Protein AF-A0AB33BBE0-F1 (afdb_monomer)

Sequence (263 aa):
MELEEVGHYVNFMAEGADFDPCSEEPPLERLYQALREDEDIAKKFVSITNSHAAFIQFLEENEDYWQFFDEGCMKWQSCITLMASSEYYSVRIRAVDASKLIAHQLKHDSNPNVRAACVSRSTKIANELMHDEHRFVRAVCALQSESLGLALMHDTDDLVREYCTKWEACAKNYVEDTCEAVRWHSICRHPHLAKYFIYDPSPKIRKLCFHKDTALVELLKDDADSDVRMKILVEHPEMAQYYLNDENECIRNIALEKLKYGK

Radius of gyration: 27.67 Å; Cα contacts (8 Å, |Δi|>4): 387; chains: 1; bounding box: 54×51×72 Å

Solvent-accessible surface area (backbone atoms only — not comparable to full-atom values): 14150 Å² total; per-residue (Å²): 126,58,72,80,52,46,62,56,55,49,51,43,58,37,69,67,64,82,76,68,89,82,52,97,59,59,66,67,56,53,48,42,52,34,23,58,74,33,68,66,46,19,38,51,45,46,65,54,54,31,74,35,62,58,40,54,53,46,36,75,77,36,67,78,60,46,46,48,46,70,62,16,24,52,77,35,72,68,28,31,58,54,27,56,69,25,79,43,60,75,48,24,33,51,18,30,72,69,26,61,69,45,16,68,70,37,53,78,43,93,48,59,68,36,26,32,52,17,30,81,63,30,71,71,47,20,69,66,36,54,75,43,91,49,62,67,29,25,16,50,22,15,62,74,38,65,71,43,9,56,74,36,51,79,46,92,47,65,67,25,31,38,36,10,19,78,30,65,89,35,23,74,70,28,72,79,48,91,47,66,67,36,38,47,40,19,31,72,69,38,43,88,51,18,79,74,33,65,79,41,91,45,61,68,48,32,45,48,21,32,75,62,35,65,81,44,41,82,77,40,64,82,43,91,48,62,69,41,31,41,49,47,40,70,80,38,54,84,45,16,78,72,32,57,76,45,92,50,63,67,46,21,52,53,17,53,50,45,68,71,68,71,115

Structure (mmCIF, N/CA/C/O backbone):
data_AF-A0AB33BBE0-F1
#
_entry.id   AF-A0AB33BBE0-F1
#
loop_
_atom_site.group_PDB
_atom_site.id
_atom_site.type_symbol
_atom_site.label_atom_id
_atom_site.label_alt_id
_atom_site.label_comp_id
_atom_site.label_asym_id
_atom_site.label_entity_id
_atom_site.label_seq_id
_atom_site.pdbx_PDB_ins_code
_atom_site.Cartn_x
_atom_site.Cartn_y
_atom_site.Cartn_z
_atom_site.occupancy
_atom_site.B_iso_or_equiv
_atom_site.auth_seq_id
_atom_site.auth_comp_id
_atom_site.auth_asym_id
_atom_site.auth_atom_id
_atom_site.pdbx_PDB_model_num
ATOM 1 N N . MET A 1 1 ? -18.103 16.852 33.238 1.00 86.62 1 MET A N 1
ATOM 2 C CA . MET A 1 1 ? -19.217 16.502 32.328 1.00 86.62 1 MET A CA 1
ATOM 3 C C . MET A 1 1 ? -19.999 15.412 33.023 1.00 86.62 1 MET A C 1
ATOM 5 O O . MET A 1 1 ? -19.365 14.589 33.664 1.00 86.62 1 MET A O 1
ATOM 9 N N . GLU A 1 2 ? -21.320 15.419 32.929 1.00 91.81 2 GLU A N 1
ATOM 10 C CA . GLU A 1 2 ? -22.168 14.363 33.484 1.00 91.81 2 GLU A CA 1
ATOM 11 C C . GLU A 1 2 ? -22.411 13.255 32.449 1.00 91.81 2 GLU A C 1
ATOM 13 O O . GLU A 1 2 ? -22.384 13.482 31.236 1.00 91.81 2 GLU A O 1
ATOM 18 N N . LEU A 1 3 ? -22.673 12.037 32.923 1.00 92.56 3 LEU A N 1
ATOM 19 C CA . LEU A 1 3 ? -22.817 10.849 32.077 1.00 92.56 3 LEU A CA 1
ATOM 20 C C . LEU A 1 3 ? -23.969 10.972 31.061 1.00 92.56 3 LEU A C 1
ATOM 22 O O . LEU A 1 3 ? -23.896 10.449 29.945 1.00 92.56 3 LEU A O 1
ATOM 26 N N . GLU A 1 4 ? -25.045 11.659 31.439 1.00 92.38 4 GLU A N 1
ATOM 27 C CA . GLU A 1 4 ? -26.230 11.887 30.614 1.00 92.38 4 GLU A CA 1
ATOM 28 C C . GLU A 1 4 ? -25.965 12.877 29.471 1.00 92.38 4 GLU A C 1
ATOM 30 O O . GLU A 1 4 ? -26.627 12.800 28.434 1.00 92.38 4 GLU A O 1
ATOM 35 N N . GLU A 1 5 ? -24.979 13.769 29.623 1.00 92.31 5 GLU A N 1
ATOM 36 C CA . GLU A 1 5 ? -24.632 14.778 28.616 1.00 92.31 5 GLU A CA 1
ATOM 37 C C . GLU A 1 5 ? -23.954 14.146 27.389 1.00 92.31 5 GLU A C 1
ATOM 39 O O . GLU A 1 5 ? -24.090 14.657 26.281 1.00 92.31 5 GLU A O 1
ATOM 44 N N . VAL A 1 6 ? -23.279 13.002 27.539 1.00 93.25 6 VAL A N 1
ATOM 45 C CA . VAL A 1 6 ? -22.431 12.400 26.490 1.00 93.25 6 VAL A CA 1
ATOM 46 C C . VAL A 1 6 ? -23.164 12.214 25.158 1.00 93.25 6 VAL A C 1
ATOM 48 O O . VAL A 1 6 ? -22.627 12.534 24.099 1.00 93.25 6 VAL A O 1
ATOM 51 N N . GLY A 1 7 ? -24.407 11.726 25.191 1.00 92.25 7 GLY A N 1
ATOM 52 C CA . GLY A 1 7 ? -25.196 11.524 23.971 1.00 92.25 7 GLY A CA 1
ATOM 53 C C . GLY A 1 7 ? -25.562 12.826 23.269 1.00 92.25 7 GLY A C 1
ATOM 54 O O . GLY A 1 7 ? -25.572 12.873 22.042 1.00 92.25 7 GLY A O 1
ATOM 55 N N . HIS A 1 8 ? -25.796 13.894 24.032 1.00 90.38 8 HIS A N 1
ATOM 56 C CA . HIS A 1 8 ? -26.050 15.211 23.461 1.00 90.38 8 HIS A CA 1
ATOM 57 C C . HIS A 1 8 ? -24.826 15.722 22.698 1.00 90.38 8 HIS A C 1
ATOM 59 O O . HIS A 1 8 ? -24.970 16.184 21.572 1.00 90.38 8 HIS A O 1
ATOM 65 N N . TYR A 1 9 ? -23.627 15.554 23.261 1.00 90.69 9 TYR A N 1
ATOM 66 C CA . TYR A 1 9 ? -22.380 15.949 22.604 1.00 90.69 9 TYR A CA 1
ATOM 67 C C . TYR A 1 9 ? -22.112 15.145 21.326 1.00 90.69 9 TYR A C 1
ATOM 69 O O . TYR A 1 9 ? -21.740 15.726 20.309 1.00 90.69 9 TYR A O 1
ATOM 77 N N . VAL A 1 10 ? -22.332 13.823 21.349 1.00 91.75 10 VAL A N 1
ATOM 78 C CA . VAL A 1 10 ? -22.177 12.972 20.154 1.00 91.75 10 VAL A CA 1
ATOM 79 C C . VAL A 1 10 ? -23.118 13.416 19.032 1.00 91.75 10 VAL A C 1
ATOM 81 O O . VAL A 1 10 ? -22.670 13.594 17.899 1.00 91.75 10 VAL A O 1
ATOM 84 N N . ASN A 1 11 ? -24.396 13.647 19.346 1.00 91.06 11 ASN A N 1
ATOM 85 C CA . ASN A 1 11 ? -25.378 14.100 18.359 1.00 91.06 11 ASN A CA 1
ATOM 86 C C . ASN A 1 11 ? -25.040 15.496 17.828 1.00 91.06 11 ASN A C 1
ATOM 88 O O . ASN A 1 11 ? -25.066 15.715 16.624 1.00 91.06 11 ASN A O 1
ATOM 92 N N . PHE A 1 12 ? -24.667 16.416 18.719 1.00 87.62 12 PHE A N 1
ATOM 93 C CA . PHE A 1 12 ? -24.306 17.783 18.359 1.00 87.62 12 PHE A CA 1
ATOM 94 C C . PHE A 1 12 ? -23.157 17.821 17.342 1.00 87.62 12 PHE A C 1
ATOM 96 O O . PHE A 1 12 ? -23.246 18.516 16.332 1.00 87.62 12 PHE A O 1
ATOM 103 N N . MET A 1 13 ? -22.100 17.031 17.572 1.00 85.88 13 MET A N 1
ATOM 104 C CA . MET A 1 13 ? -20.980 16.922 16.630 1.00 85.88 13 MET A CA 1
ATOM 105 C C . MET A 1 13 ? -21.413 16.312 15.295 1.00 85.88 13 MET A C 1
ATOM 107 O O . MET A 1 13 ? -21.027 16.804 14.240 1.00 85.88 13 MET A O 1
ATOM 111 N N . ALA A 1 14 ? -22.239 15.264 15.333 1.00 88.88 14 ALA A N 1
ATOM 112 C CA . ALA A 1 14 ? -22.737 14.608 14.127 1.00 88.88 14 ALA A CA 1
ATOM 113 C C . ALA A 1 14 ? -23.619 15.526 13.259 1.00 88.88 14 ALA A C 1
ATOM 115 O O . ALA A 1 14 ? -23.691 15.341 12.048 1.00 88.88 14 ALA A O 1
ATOM 116 N N . GLU A 1 15 ? -24.288 16.506 13.867 1.00 87.19 15 GLU A N 1
ATOM 117 C CA . GLU A 1 15 ? -25.142 17.481 13.180 1.00 87.19 15 GLU A CA 1
ATOM 118 C C . GLU A 1 15 ? -24.361 18.677 12.605 1.00 87.19 15 GLU A C 1
ATOM 120 O O . GLU A 1 15 ? -24.937 19.476 11.866 1.00 87.19 15 GLU A O 1
ATOM 125 N N . GLY A 1 16 ? -23.061 18.806 12.906 1.00 72.25 16 GLY A N 1
ATOM 126 C CA . GLY A 1 16 ? -22.224 19.904 12.412 1.00 72.25 16 GLY A CA 1
ATOM 127 C C . GLY A 1 16 ? -22.655 21.281 12.927 1.00 72.25 16 GLY A C 1
ATOM 128 O O . GLY A 1 16 ? -22.463 22.283 12.241 1.00 72.25 16 GLY A O 1
ATOM 129 N N . ALA A 1 17 ? -23.288 21.335 14.101 1.00 64.81 17 ALA A N 1
ATOM 130 C CA . ALA A 1 17 ? -23.757 22.583 14.682 1.00 64.81 17 ALA A CA 1
ATOM 131 C C . ALA A 1 17 ? -22.574 23.454 15.150 1.00 64.81 17 ALA A C 1
ATOM 133 O O . ALA A 1 17 ? -21.669 22.981 15.839 1.00 64.81 17 ALA A O 1
ATOM 134 N N . ASP A 1 18 ? -22.598 24.741 14.792 1.00 57.41 18 ASP A N 1
ATOM 135 C CA . ASP A 1 18 ? -21.607 25.717 15.250 1.00 57.41 18 ASP A CA 1
ATOM 136 C C . ASP A 1 18 ? -21.747 25.950 16.763 1.00 57.41 18 ASP A C 1
ATOM 138 O O . ASP A 1 18 ? -22.844 26.171 17.286 1.00 57.41 18 ASP A O 1
ATOM 142 N N . PHE A 1 19 ? -20.621 25.911 17.476 1.00 62.38 19 PHE A N 1
ATOM 143 C CA . PHE A 1 19 ? -20.582 26.198 18.908 1.00 62.38 19 PHE A CA 1
ATOM 144 C C . PHE A 1 19 ? -20.881 27.668 19.200 1.00 62.38 19 PHE A C 1
ATOM 146 O O . PHE A 1 19 ? -20.420 28.556 18.483 1.00 62.38 19 PHE A O 1
ATOM 153 N N . ASP A 1 20 ? -21.594 27.926 20.302 1.00 57.97 20 ASP A N 1
ATOM 154 C CA . ASP A 1 20 ? -21.716 29.275 20.854 1.00 57.97 20 ASP A CA 1
ATOM 155 C C . ASP A 1 20 ? -20.323 29.758 21.306 1.00 57.97 20 ASP A C 1
ATOM 157 O O . ASP A 1 20 ? -19.759 29.195 22.251 1.00 57.97 20 ASP A O 1
ATOM 161 N N . PRO A 1 21 ? -19.749 30.797 20.669 1.00 54.38 21 PRO A N 1
ATOM 162 C CA . PRO A 1 21 ? -18.424 31.306 21.011 1.00 54.38 21 PRO A CA 1
ATOM 163 C C . PRO A 1 21 ? -18.346 31.909 22.426 1.00 54.38 21 PRO A C 1
ATOM 165 O O . PRO A 1 21 ? -17.258 32.282 22.862 1.00 54.38 21 PRO A O 1
ATOM 168 N N . CYS A 1 22 ? -19.470 32.030 23.143 1.00 55.41 22 CYS A N 1
ATOM 169 C CA . CYS A 1 22 ? -19.533 32.527 24.514 1.00 55.41 22 CYS A CA 1
ATOM 170 C C . CYS A 1 22 ? -19.416 31.443 25.607 1.00 55.41 22 CYS A C 1
ATOM 172 O O . CYS A 1 22 ? -19.474 31.793 26.787 1.00 55.41 22 CYS A O 1
ATOM 174 N N . SER A 1 23 ? -19.236 30.157 25.275 1.00 58.72 23 SER A N 1
ATOM 175 C CA . SER A 1 23 ? -18.966 29.121 26.286 1.00 58.72 23 SER A CA 1
ATOM 176 C C . SER A 1 23 ? -17.551 29.254 26.870 1.00 58.72 23 SER A C 1
ATOM 178 O O . SER A 1 23 ? -16.589 29.344 26.111 1.00 58.72 23 SER A O 1
ATOM 180 N N . GLU A 1 24 ? -17.409 29.211 28.201 1.00 60.47 24 GLU A N 1
ATOM 181 C CA . GLU A 1 24 ? -16.111 29.353 28.896 1.00 60.47 24 GLU A CA 1
ATOM 182 C C . GLU A 1 24 ? -15.085 28.260 28.531 1.00 60.47 24 GLU A C 1
ATOM 184 O O . GLU A 1 24 ? -13.882 28.506 28.602 1.00 60.47 24 GLU A O 1
ATOM 189 N N . GLU A 1 25 ? -15.544 27.086 28.086 1.00 64.62 25 GLU A N 1
ATOM 190 C CA . GLU A 1 25 ? -14.710 26.005 27.552 1.00 64.62 25 GLU A CA 1
ATOM 191 C C . GLU A 1 25 ? -15.343 25.451 26.263 1.00 64.62 25 GLU A C 1
ATOM 193 O O . GLU A 1 25 ? -16.541 25.137 26.276 1.00 64.62 25 GLU A O 1
ATOM 198 N N . PRO A 1 26 ? -14.586 25.312 25.152 1.00 75.56 26 PRO A N 1
ATOM 199 C CA . PRO A 1 26 ? -15.102 24.719 23.924 1.00 75.56 26 PRO A CA 1
ATOM 200 C C . PRO A 1 26 ? -15.670 23.327 24.227 1.00 75.56 26 PRO A C 1
ATOM 202 O O . PRO A 1 26 ? -14.962 22.501 24.806 1.00 75.56 26 PRO A O 1
ATOM 205 N N . PRO A 1 27 ? -16.915 23.004 23.847 1.00 77.31 27 PRO A N 1
ATOM 206 C CA . PRO A 1 27 ? -17.521 21.752 24.299 1.00 77.31 27 PRO A CA 1
ATOM 207 C C . PRO A 1 27 ? -16.775 20.495 23.807 1.00 77.31 27 PRO A C 1
ATOM 209 O O . PRO A 1 27 ? -16.788 19.466 24.479 1.00 77.31 27 PRO A O 1
ATOM 212 N N . LEU A 1 28 ? -16.047 20.580 22.692 1.00 82.81 28 LEU A N 1
ATOM 213 C CA . LEU A 1 28 ? -15.137 19.520 22.236 1.00 82.81 28 LEU A CA 1
ATOM 214 C C . LEU A 1 28 ? -14.013 19.241 23.239 1.00 82.81 28 LEU A C 1
ATOM 216 O O . LEU A 1 28 ? -13.734 18.082 23.532 1.00 82.81 28 LEU A O 1
ATOM 220 N N . GLU A 1 29 ? -13.412 20.293 23.793 1.00 87.06 29 GLU A N 1
ATOM 221 C CA . GLU A 1 29 ? -12.356 20.190 24.802 1.00 87.06 29 GLU A CA 1
ATOM 222 C C . GLU A 1 29 ? -12.921 19.606 26.101 1.00 87.06 29 GLU A C 1
ATOM 224 O O . GLU A 1 29 ? -12.360 18.662 26.657 1.00 87.06 29 GLU A O 1
ATOM 229 N N . ARG A 1 30 ? -14.113 20.065 26.511 1.00 90.12 30 ARG A N 1
ATOM 230 C CA . ARG A 1 30 ? -14.824 19.521 27.678 1.00 90.12 30 ARG A CA 1
ATOM 231 C C . ARG A 1 30 ? -15.132 18.027 27.524 1.00 90.12 30 ARG A C 1
ATOM 233 O O . ARG A 1 30 ? -14.995 17.276 28.489 1.00 90.12 30 ARG A O 1
ATOM 240 N N . LEU A 1 31 ? -15.552 17.578 26.335 1.00 91.56 31 LEU A N 1
ATOM 241 C CA . LEU A 1 31 ? -15.754 16.152 26.051 1.00 91.56 31 LEU A CA 1
ATOM 242 C C . LEU A 1 31 ? -14.426 15.398 26.078 1.00 91.56 31 LEU A C 1
ATOM 244 O O . LEU A 1 31 ? -14.324 14.375 26.748 1.00 91.56 31 LEU A O 1
ATOM 248 N N . TYR A 1 32 ? -13.414 15.901 25.378 1.00 92.00 32 TYR A N 1
ATOM 249 C CA . TYR A 1 32 ? -12.105 15.266 25.290 1.00 92.00 32 TYR A CA 1
ATOM 250 C C . TYR A 1 32 ? -11.476 15.048 26.677 1.00 92.00 32 TYR A C 1
ATOM 252 O O . TYR A 1 32 ? -11.069 13.927 26.997 1.00 92.00 32 TYR A O 1
ATOM 260 N N . GLN A 1 33 ? -11.472 16.071 27.538 1.00 93.38 33 GLN A N 1
ATOM 261 C CA . GLN A 1 33 ? -11.000 15.952 28.920 1.00 93.38 33 GLN A CA 1
ATOM 262 C C . GLN A 1 33 ? -11.832 14.944 29.719 1.00 93.38 33 GLN A C 1
ATOM 264 O O . GLN A 1 33 ? -11.268 14.070 30.376 1.00 93.38 33 GLN A O 1
ATOM 269 N N . ALA A 1 34 ? -13.162 14.982 29.599 1.00 95.12 34 ALA A N 1
ATOM 270 C CA . ALA A 1 34 ? -14.033 14.055 30.316 1.00 95.12 34 ALA A CA 1
ATOM 271 C C . ALA A 1 34 ? -13.784 12.585 29.932 1.00 95.12 34 ALA A C 1
ATOM 273 O O . ALA A 1 34 ? -13.691 11.734 30.813 1.00 95.12 34 ALA A O 1
ATOM 274 N N . LEU A 1 35 ? -13.594 12.284 28.640 1.00 96.50 35 LEU A N 1
ATOM 275 C CA . LEU A 1 35 ? -13.233 10.935 28.175 1.00 96.50 35 LEU A CA 1
ATOM 276 C C . LEU A 1 35 ? -11.894 10.468 28.765 1.00 96.50 35 LEU A C 1
ATOM 278 O O . LEU A 1 35 ? -11.710 9.286 29.065 1.00 96.50 35 LEU A O 1
ATOM 282 N N . ARG A 1 36 ? -10.948 11.397 28.939 1.00 95.19 36 ARG A N 1
ATOM 283 C CA . ARG A 1 36 ? -9.637 11.100 29.518 1.00 95.19 36 ARG A CA 1
ATOM 284 C C . ARG A 1 36 ? -9.679 10.919 31.023 1.00 95.19 36 ARG A C 1
ATOM 286 O O . ARG A 1 36 ? -8.832 10.195 31.536 1.00 95.19 36 ARG A O 1
ATOM 293 N N . GLU A 1 37 ? -10.591 11.545 31.742 1.00 95.94 37 GLU A N 1
ATOM 294 C CA . GLU A 1 37 ? -10.580 11.538 33.208 1.00 95.94 37 GLU A CA 1
ATOM 295 C C . GLU A 1 37 ? -11.532 10.505 33.813 1.00 95.94 37 GLU A C 1
ATOM 297 O O . GLU A 1 37 ? -11.224 9.956 34.871 1.00 95.94 37 GLU A O 1
ATOM 302 N N . ASP A 1 38 ? -12.614 10.162 33.111 1.00 97.38 38 ASP A N 1
ATOM 303 C CA . ASP A 1 38 ? -13.684 9.306 33.622 1.00 97.38 38 ASP A CA 1
ATOM 304 C C . ASP A 1 38 ? -13.972 8.120 32.681 1.00 97.38 38 ASP A C 1
ATOM 306 O O . ASP A 1 38 ? -14.401 8.268 31.532 1.00 97.38 38 ASP A O 1
ATOM 310 N N . GLU A 1 39 ? -13.735 6.906 33.186 1.00 97.81 39 GLU A N 1
ATOM 311 C CA . GLU A 1 39 ? -13.939 5.664 32.437 1.00 97.81 39 GLU A CA 1
ATOM 312 C C . GLU A 1 39 ? -15.418 5.395 32.121 1.00 97.81 39 GLU A C 1
ATOM 314 O O . GLU A 1 39 ? -15.720 4.831 31.067 1.00 97.81 39 GLU A O 1
ATOM 319 N N . ASP A 1 40 ? -16.356 5.781 32.987 1.00 98.12 40 ASP A N 1
ATOM 320 C CA . ASP A 1 40 ? -17.781 5.557 32.742 1.00 98.12 40 ASP A CA 1
ATOM 321 C C . ASP A 1 40 ? -18.310 6.502 31.660 1.00 98.12 40 ASP A C 1
ATOM 323 O O . ASP A 1 40 ? -19.066 6.059 30.785 1.00 98.12 40 ASP A O 1
ATOM 327 N N . ILE A 1 41 ? -17.831 7.750 31.632 1.00 97.94 41 ILE A N 1
ATOM 328 C CA . ILE A 1 41 ? -18.077 8.685 30.524 1.00 97.94 41 ILE A CA 1
ATOM 329 C C . ILE A 1 41 ? -17.515 8.125 29.214 1.00 97.94 41 ILE A C 1
ATOM 331 O O . ILE A 1 41 ? -18.236 8.057 28.213 1.00 97.94 41 ILE A O 1
ATOM 335 N N . ALA A 1 42 ? -16.270 7.643 29.221 1.00 97.81 42 ALA A N 1
ATOM 336 C CA . ALA A 1 42 ? -15.657 7.034 28.043 1.00 97.81 42 ALA A CA 1
ATOM 337 C C . ALA A 1 42 ? -16.423 5.791 27.560 1.00 97.81 42 ALA A C 1
ATOM 339 O O . ALA A 1 42 ? -16.725 5.659 26.372 1.00 97.81 42 ALA A O 1
ATOM 340 N N . LYS A 1 43 ? -16.838 4.904 28.471 1.00 97.88 43 LYS A N 1
ATOM 341 C CA . LYS A 1 43 ? -17.653 3.728 28.126 1.00 97.88 43 LYS A CA 1
ATOM 342 C C . LYS A 1 43 ? -18.993 4.131 27.534 1.00 97.88 43 LYS A C 1
ATOM 344 O O . LYS A 1 43 ? -19.444 3.498 26.575 1.00 97.88 43 LYS A O 1
ATOM 349 N N . LYS A 1 44 ? -19.647 5.155 28.0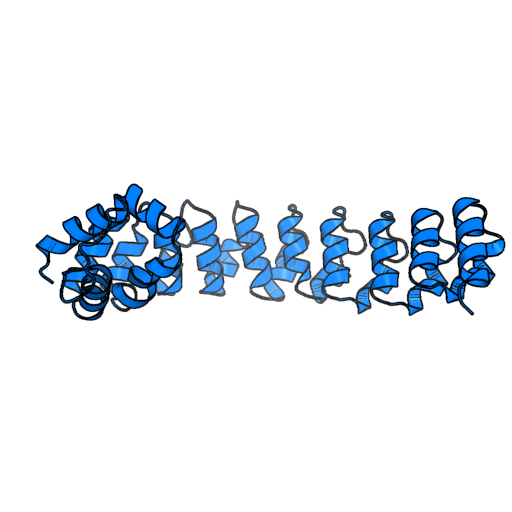87 1.00 97.75 44 LYS A N 1
ATOM 350 C CA . LYS A 1 44 ? -20.914 5.671 27.561 1.00 97.75 44 LYS A CA 1
ATOM 351 C C . LYS A 1 44 ? -20.732 6.222 26.152 1.00 97.75 44 LYS A C 1
ATOM 353 O O . LYS A 1 44 ? -21.528 5.878 25.279 1.00 97.75 44 LYS A O 1
ATOM 358 N N . PHE A 1 45 ? -19.669 6.988 25.921 1.00 97.50 45 PHE A N 1
ATOM 359 C CA . PHE A 1 45 ? -19.312 7.509 24.605 1.00 97.50 45 PHE A CA 1
ATOM 360 C C . PHE A 1 45 ? -19.103 6.381 23.591 1.00 97.50 45 PHE A C 1
ATOM 362 O O . PHE A 1 45 ? -19.774 6.355 22.560 1.00 97.50 45 PHE A O 1
ATOM 369 N N . VAL A 1 46 ? -18.266 5.386 23.906 1.00 97.38 46 VAL A N 1
ATOM 370 C CA . VAL A 1 46 ? -18.047 4.224 23.025 1.00 97.38 46 VAL A CA 1
ATOM 371 C C . VAL A 1 46 ? -19.352 3.466 22.767 1.00 97.38 46 VAL A C 1
ATOM 373 O O . VAL A 1 46 ? -19.652 3.104 21.634 1.00 97.38 46 VAL A O 1
ATOM 376 N N . SER A 1 47 ? -20.169 3.256 23.801 1.00 96.44 47 SER A N 1
ATOM 377 C CA . SER A 1 47 ? -21.435 2.521 23.670 1.00 96.44 47 SER A CA 1
ATOM 378 C C . SER A 1 47 ? -22.410 3.195 22.703 1.00 96.44 47 SER A C 1
ATOM 380 O O . SER A 1 47 ? -23.100 2.505 21.959 1.00 96.44 47 SER A O 1
ATOM 382 N N . ILE A 1 48 ? -22.467 4.530 22.706 1.00 95.44 48 ILE A N 1
ATOM 383 C CA . ILE A 1 48 ? -23.289 5.299 21.764 1.00 95.44 48 ILE A CA 1
ATOM 384 C C . ILE A 1 48 ? -22.686 5.204 20.359 1.00 95.44 48 ILE A C 1
ATOM 386 O O . ILE A 1 48 ? -23.350 4.800 19.406 1.00 95.44 48 ILE A O 1
ATOM 390 N N . THR A 1 49 ? -21.407 5.548 20.238 1.00 95.00 49 THR A N 1
ATOM 391 C CA . THR A 1 49 ? -20.720 5.708 18.948 1.00 95.00 49 THR A CA 1
ATOM 392 C C . THR A 1 49 ? -20.551 4.400 18.176 1.00 95.00 49 THR A C 1
ATOM 394 O O . THR A 1 49 ? -20.547 4.422 16.949 1.00 95.00 49 THR A O 1
ATOM 397 N N . ASN A 1 50 ? -20.543 3.252 18.859 1.00 94.06 50 ASN A N 1
ATOM 398 C CA . ASN A 1 50 ? -20.503 1.919 18.249 1.00 94.06 50 ASN A CA 1
ATOM 399 C C . ASN A 1 50 ? -21.619 1.628 17.230 1.00 94.06 50 ASN A C 1
ATOM 401 O O . ASN A 1 50 ? -21.462 0.711 16.425 1.00 94.06 50 ASN A O 1
ATOM 405 N N . SER A 1 51 ? -22.726 2.375 17.274 1.00 94.25 51 SER A N 1
ATOM 406 C CA . SER A 1 51 ? -23.866 2.246 16.350 1.00 94.25 51 SER A CA 1
ATOM 407 C C . SER A 1 51 ? -24.268 3.582 15.694 1.00 94.25 51 SER A C 1
ATOM 409 O O . SER A 1 51 ? -25.204 3.633 14.899 1.00 94.25 51 SER A O 1
ATOM 411 N N . HIS A 1 52 ? -23.544 4.677 15.959 1.00 95.62 52 HIS A N 1
ATOM 412 C CA . HIS A 1 52 ? -23.959 6.027 15.564 1.00 95.62 52 HIS A CA 1
ATOM 413 C C . HIS A 1 52 ? -23.394 6.471 14.199 1.00 95.62 52 HIS A C 1
ATOM 415 O O . HIS A 1 52 ? -22.380 7.171 14.128 1.00 95.62 52 HIS A O 1
ATOM 421 N N . ALA A 1 53 ? -24.090 6.131 13.111 1.00 95.00 53 ALA A N 1
ATOM 422 C CA . ALA A 1 53 ? -23.621 6.323 11.729 1.00 95.00 53 ALA A CA 1
ATOM 423 C C . ALA A 1 53 ? -23.155 7.749 11.403 1.00 95.00 53 ALA A C 1
ATOM 425 O O . ALA A 1 53 ? -22.040 7.937 10.927 1.00 95.00 53 ALA A O 1
ATOM 426 N N . ALA A 1 54 ? -23.976 8.757 11.710 1.00 94.50 54 ALA A N 1
ATOM 427 C CA . ALA A 1 54 ? -23.667 10.151 11.383 1.00 94.50 54 ALA A CA 1
ATOM 428 C C . ALA A 1 54 ? -22.418 10.671 12.115 1.00 94.50 54 ALA A C 1
ATOM 430 O O . ALA A 1 54 ? -21.691 11.509 11.595 1.00 94.50 54 ALA A O 1
ATOM 431 N N . PHE A 1 55 ? -22.130 10.130 13.301 1.00 93.94 55 PHE A N 1
ATOM 432 C CA . PHE A 1 55 ? -20.948 10.537 14.057 1.00 93.94 55 PHE A CA 1
ATOM 433 C C . PHE A 1 55 ? -19.692 9.878 13.493 1.00 93.94 55 PHE A C 1
ATOM 435 O O . PHE A 1 55 ? -18.669 10.532 13.348 1.00 93.94 55 PHE A O 1
ATOM 442 N N . ILE A 1 56 ? -19.772 8.598 13.119 1.00 94.56 56 ILE A N 1
ATOM 443 C CA . ILE A 1 56 ? -18.653 7.920 12.457 1.00 94.56 56 ILE A CA 1
ATOM 444 C C . ILE A 1 56 ? -18.325 8.586 11.121 1.00 94.56 56 ILE A C 1
ATOM 446 O O . ILE A 1 56 ? -17.153 8.826 10.856 1.00 94.56 56 ILE A O 1
ATOM 450 N N . GLN A 1 57 ? -19.335 8.962 10.332 1.00 93.25 57 GLN A N 1
ATOM 451 C CA . GLN A 1 57 ? -19.115 9.727 9.104 1.00 93.25 57 GLN A CA 1
ATOM 452 C C . GLN A 1 57 ? -18.417 11.065 9.391 1.00 93.25 57 GLN A C 1
ATOM 454 O O . GLN A 1 57 ? -17.431 11.389 8.736 1.00 93.25 57 GLN A O 1
ATOM 459 N N . PHE A 1 58 ? -18.870 11.805 10.409 1.00 92.50 58 PHE A N 1
ATOM 460 C CA . PHE A 1 58 ? -18.205 13.036 10.838 1.00 92.50 58 PHE A CA 1
ATOM 461 C C . PHE A 1 58 ? -16.719 12.809 11.169 1.00 92.50 58 PHE A C 1
ATOM 463 O O . PHE A 1 58 ? -15.874 13.591 10.738 1.00 92.50 58 PHE A O 1
ATOM 470 N N . LEU A 1 59 ? -16.375 11.729 11.879 1.00 91.88 59 LEU A N 1
ATOM 471 C CA . LEU A 1 59 ? -14.979 11.399 12.191 1.00 91.88 59 LEU A CA 1
ATOM 472 C C . LEU A 1 59 ? -14.165 11.005 10.952 1.00 91.88 59 LEU A C 1
ATOM 474 O O . LEU A 1 59 ? -12.979 11.312 10.867 1.00 91.88 59 LEU A O 1
ATOM 478 N N . GLU A 1 60 ? -14.769 10.305 9.993 1.00 91.44 60 GLU A N 1
ATOM 479 C CA . GLU A 1 60 ? -14.111 9.944 8.731 1.00 91.44 60 GLU A CA 1
ATOM 480 C C . GLU A 1 60 ? -13.809 11.175 7.864 1.00 91.44 60 GLU A C 1
ATOM 482 O O . GLU A 1 60 ? -12.801 11.195 7.163 1.00 91.44 60 GLU A O 1
ATOM 487 N N . GLU A 1 61 ? -14.639 12.216 7.949 1.00 92.12 61 GLU A N 1
ATOM 488 C CA . GLU A 1 61 ? -14.437 13.493 7.255 1.00 92.12 61 GLU A CA 1
ATOM 489 C C . GLU A 1 61 ? -13.486 14.444 8.006 1.00 92.12 61 GLU A C 1
ATOM 491 O O . GLU A 1 61 ? -12.949 15.376 7.407 1.00 92.12 61 GLU A O 1
ATOM 496 N N . ASN A 1 62 ? -13.252 14.213 9.303 1.00 89.62 62 ASN A N 1
ATOM 497 C CA . ASN A 1 62 ? -12.477 15.098 10.171 1.00 89.62 62 ASN A CA 1
ATOM 498 C C . ASN A 1 62 ? -11.498 14.300 11.051 1.00 89.62 62 ASN A C 1
ATOM 500 O O . ASN A 1 62 ? -11.781 14.004 12.217 1.00 89.62 62 ASN A O 1
ATOM 504 N N . GLU A 1 63 ? -10.328 13.970 10.492 1.00 86.94 63 GLU A N 1
ATOM 505 C CA . GLU A 1 63 ? -9.386 13.017 11.097 1.00 86.94 63 GLU A CA 1
ATOM 506 C C . GLU A 1 63 ? -8.931 13.382 12.523 1.00 86.94 63 GLU A C 1
ATOM 508 O O . GLU A 1 63 ? -8.771 12.487 13.355 1.00 86.94 63 GLU A O 1
ATOM 513 N N . ASP A 1 64 ? -8.792 14.674 12.838 1.00 88.44 64 ASP A N 1
ATOM 514 C CA . ASP A 1 64 ? -8.324 15.151 14.148 1.00 88.44 64 ASP A CA 1
ATOM 515 C C . ASP A 1 64 ? -9.228 14.698 15.309 1.00 88.44 64 ASP A C 1
ATOM 517 O O . ASP A 1 64 ? -8.760 14.479 16.428 1.00 88.44 64 ASP A O 1
ATOM 521 N N . TYR A 1 65 ? -10.526 14.486 15.064 1.00 91.06 65 TYR A N 1
ATOM 522 C CA . TYR A 1 65 ? -11.467 14.089 16.116 1.00 91.06 65 TYR A CA 1
ATOM 523 C C . TYR A 1 65 ? -11.377 12.614 16.501 1.00 91.06 65 TYR A C 1
ATOM 525 O O . TYR A 1 65 ? -11.942 12.207 17.521 1.00 91.06 65 TYR A O 1
ATOM 533 N N . TRP A 1 66 ? -10.612 11.798 15.771 1.00 93.75 66 TRP A N 1
ATOM 534 C CA . TRP A 1 66 ? -10.327 10.437 16.221 1.00 93.75 66 TRP A CA 1
ATOM 535 C C . TRP A 1 66 ? -9.544 10.392 17.538 1.00 93.75 66 TRP A C 1
ATOM 537 O O . TRP A 1 66 ? -9.615 9.375 18.231 1.00 93.75 66 TRP A O 1
ATOM 547 N N . GLN A 1 67 ? -8.926 11.501 17.969 1.00 92.88 67 GLN A N 1
ATOM 548 C CA . GLN A 1 67 ? -8.301 11.632 19.291 1.00 92.88 67 GLN A CA 1
ATOM 549 C C . GLN A 1 67 ? -9.249 11.297 20.459 1.00 92.88 67 GLN A C 1
ATOM 551 O O . GLN A 1 67 ? -8.800 10.816 21.503 1.00 92.88 67 GLN A O 1
ATOM 556 N N . PHE A 1 68 ? -10.571 11.467 20.291 1.00 94.75 68 PHE A N 1
ATOM 557 C CA . PHE A 1 68 ? -11.555 11.021 21.286 1.00 94.75 68 PHE A CA 1
ATOM 558 C C . PHE A 1 68 ? -11.446 9.516 21.559 1.00 94.75 68 PHE A C 1
ATOM 560 O O . PHE A 1 68 ? -11.549 9.077 22.706 1.00 94.75 68 PHE A O 1
ATOM 567 N N . PHE A 1 69 ? -11.199 8.720 20.517 1.00 95.31 69 PHE A N 1
ATOM 568 C CA . PHE A 1 69 ? -10.927 7.295 20.650 1.00 95.31 69 PHE A CA 1
ATOM 569 C C . PHE A 1 69 ? -9.479 7.042 21.054 1.00 95.31 69 PHE A C 1
ATOM 571 O O . PHE A 1 69 ? -9.252 6.359 22.052 1.00 95.31 69 PHE A O 1
ATOM 578 N N . ASP A 1 70 ? -8.531 7.602 20.304 1.00 93.44 70 ASP A N 1
ATOM 579 C CA . ASP A 1 70 ? -7.116 7.229 20.375 1.00 93.44 70 ASP A CA 1
ATOM 580 C C . ASP A 1 70 ? -6.472 7.612 21.717 1.00 93.44 70 ASP A C 1
ATOM 582 O O . ASP A 1 70 ? -5.665 6.859 22.266 1.00 93.44 70 ASP A O 1
ATOM 586 N N . GLU A 1 71 ? -6.890 8.737 22.299 1.00 92.12 71 GLU A N 1
ATOM 587 C CA . GLU A 1 71 ? -6.330 9.270 23.545 1.00 92.12 71 GLU A CA 1
ATOM 588 C C . GLU A 1 71 ? -7.346 9.265 24.695 1.00 92.12 71 GLU A C 1
ATOM 590 O O . GLU A 1 71 ? -6.978 9.042 25.853 1.00 92.12 71 GLU A O 1
ATOM 595 N N . GLY A 1 72 ? -8.630 9.473 24.383 1.00 93.81 72 GLY A N 1
ATOM 596 C CA . GLY A 1 72 ? -9.719 9.456 25.361 1.00 93.81 72 GLY A CA 1
ATOM 597 C C . GLY A 1 72 ? -10.150 8.045 25.760 1.00 93.81 72 GLY A C 1
ATOM 598 O O . GLY A 1 72 ? -10.113 7.687 26.934 1.00 93.81 72 GLY A O 1
ATOM 599 N N . CYS A 1 73 ? -10.547 7.218 24.793 1.00 96.12 73 CYS A N 1
ATOM 600 C CA . CYS A 1 73 ? -11.166 5.919 25.076 1.00 96.12 73 CYS A CA 1
ATOM 601 C C . CYS A 1 73 ? -10.149 4.779 25.216 1.00 96.12 73 CYS A C 1
ATOM 603 O O . CYS A 1 73 ? -10.269 3.944 26.111 1.00 96.12 73 CYS A O 1
ATOM 605 N N . MET A 1 74 ? -9.134 4.725 24.351 1.00 95.06 74 MET A N 1
ATOM 606 C CA . MET A 1 74 ? -8.197 3.598 24.259 1.00 95.06 74 MET A CA 1
ATOM 607 C C . MET A 1 74 ? -7.277 3.448 25.476 1.00 95.06 74 MET A C 1
ATOM 609 O O . MET A 1 74 ? -6.645 2.408 25.634 1.00 95.06 74 MET A O 1
ATOM 613 N N . LYS A 1 75 ? -7.235 4.418 26.395 1.00 93.94 75 LYS A 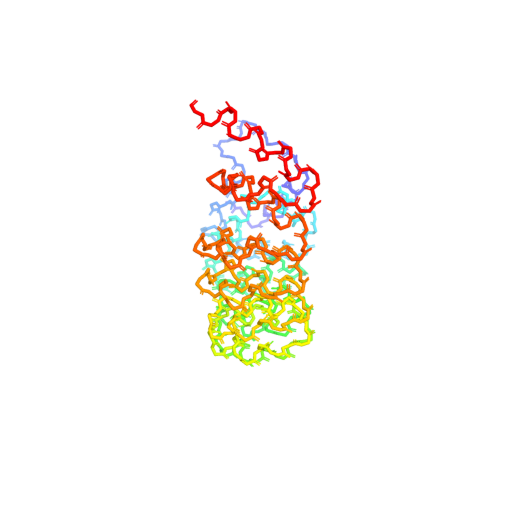N 1
ATOM 614 C CA . LYS A 1 75 ? -6.577 4.235 27.700 1.00 93.94 75 LYS A CA 1
ATOM 615 C C . LYS A 1 75 ? -7.322 3.261 28.623 1.00 93.94 75 LYS A C 1
ATOM 617 O O . LYS A 1 75 ? -6.720 2.727 29.554 1.00 93.94 75 LYS A O 1
ATOM 622 N N . TRP A 1 76 ? -8.614 3.028 28.388 1.00 96.88 76 TRP A N 1
ATOM 623 C CA . TRP A 1 76 ? -9.460 2.196 29.238 1.00 96.88 76 TRP A CA 1
ATOM 624 C C . TRP A 1 76 ? -9.696 0.827 28.595 1.00 96.88 76 TRP A C 1
ATOM 626 O O . TRP A 1 76 ? -10.258 0.710 27.504 1.00 96.88 76 TRP A O 1
ATOM 636 N N . GLN A 1 77 ? -9.332 -0.249 29.297 1.00 96.81 77 GLN A N 1
ATOM 637 C CA . GLN A 1 77 ? -9.486 -1.609 28.767 1.00 96.81 77 GLN A CA 1
ATOM 638 C C . GLN A 1 77 ? -10.958 -1.995 28.521 1.00 96.81 77 GLN A C 1
ATOM 640 O O . GLN A 1 77 ? -11.257 -2.770 27.605 1.00 96.81 77 GLN A O 1
ATOM 645 N N . SER A 1 78 ? -11.885 -1.453 29.313 1.00 97.31 78 SER A N 1
ATOM 646 C CA . SER A 1 78 ? -13.328 -1.621 29.113 1.00 97.31 78 SER A CA 1
ATOM 647 C C . SER A 1 78 ? -13.798 -0.988 27.798 1.00 97.31 78 SER A C 1
ATOM 649 O O . SER A 1 78 ? -14.517 -1.634 27.036 1.00 97.31 78 SER A O 1
A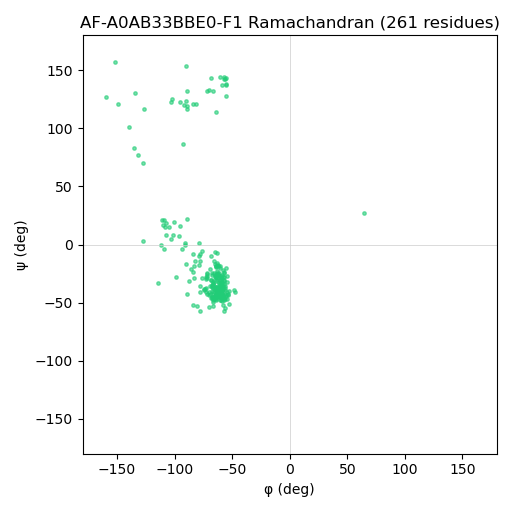TOM 651 N N . CYS A 1 79 ? -13.322 0.219 27.481 1.00 98.19 79 CYS A N 1
ATOM 652 C CA . CYS A 1 79 ? -13.616 0.918 26.235 1.00 98.19 79 CYS A CA 1
ATOM 653 C C . CYS A 1 79 ? -13.071 0.155 25.033 1.00 98.19 79 CYS A C 1
ATOM 655 O O . CYS A 1 79 ? -13.825 -0.103 24.105 1.00 98.19 79 CYS A O 1
ATOM 657 N N . ILE A 1 80 ? -11.816 -0.304 25.083 1.00 98.00 80 ILE A N 1
ATOM 658 C CA . ILE A 1 80 ? -11.230 -1.151 24.030 1.00 98.00 80 ILE A CA 1
ATOM 659 C C . ILE A 1 80 ? -12.116 -2.383 23.755 1.00 98.00 80 ILE A C 1
ATOM 661 O O . ILE A 1 80 ? -12.353 -2.751 22.605 1.00 98.00 80 ILE A O 1
ATOM 665 N N . THR A 1 81 ? -12.631 -3.018 24.812 1.00 97.81 81 THR A N 1
ATOM 666 C CA . THR A 1 81 ? -13.501 -4.201 24.695 1.00 97.81 81 THR A CA 1
ATOM 667 C C . THR A 1 81 ? -14.842 -3.855 24.041 1.00 97.81 81 THR A C 1
ATOM 669 O O . THR A 1 81 ? -15.326 -4.603 23.193 1.00 97.81 81 THR A O 1
ATOM 672 N N . LEU A 1 82 ? -15.430 -2.708 24.392 1.00 97.88 82 LEU A N 1
ATOM 673 C CA . LEU A 1 82 ? -16.649 -2.211 23.754 1.00 97.88 82 LEU A CA 1
ATOM 674 C C . LEU A 1 82 ? -16.403 -1.854 22.282 1.00 97.88 82 LEU A C 1
ATOM 676 O O . LEU A 1 82 ? -17.182 -2.264 21.424 1.00 97.88 82 LEU A O 1
ATOM 680 N N . MET A 1 83 ? -15.308 -1.158 21.971 1.00 98.06 83 MET A N 1
ATOM 681 C CA . MET A 1 83 ? -14.926 -0.776 20.606 1.00 98.06 83 MET A CA 1
ATOM 682 C C . MET A 1 83 ? -14.768 -1.997 19.693 1.00 98.06 83 MET A C 1
ATOM 684 O O . MET A 1 83 ? -15.155 -1.951 18.528 1.00 98.06 83 MET A O 1
ATOM 688 N N . ALA A 1 84 ? -14.260 -3.116 20.220 1.00 97.94 84 ALA A N 1
ATOM 689 C CA . ALA A 1 84 ? -14.117 -4.366 19.472 1.00 97.94 84 ALA A CA 1
ATOM 6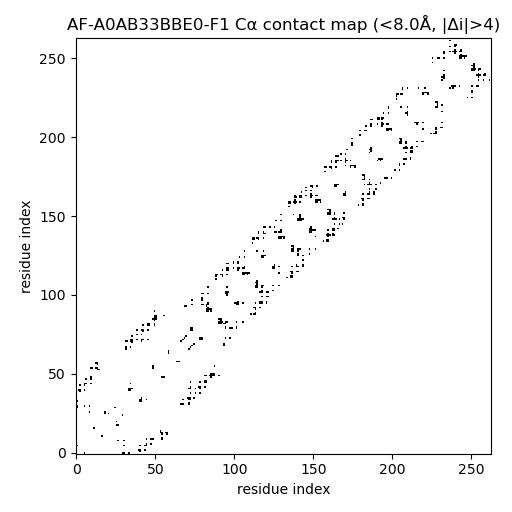90 C C . ALA A 1 84 ? -15.455 -4.936 18.959 1.00 97.94 84 ALA A C 1
ATOM 692 O O . ALA A 1 84 ? -15.458 -5.727 18.020 1.00 97.94 84 ALA A O 1
ATOM 693 N N . SER A 1 85 ? -16.581 -4.522 19.548 1.00 96.75 85 SER A N 1
ATOM 694 C CA . SER A 1 85 ? -17.936 -4.933 19.151 1.00 96.75 85 SER A CA 1
ATOM 695 C C . SER A 1 85 ? -18.667 -3.879 18.310 1.00 96.75 85 SER A C 1
ATOM 697 O O . SER A 1 85 ? -19.862 -4.025 18.068 1.00 96.75 85 SER A O 1
ATOM 699 N N . SER A 1 86 ? -17.982 -2.809 17.890 1.00 97.56 86 SER A N 1
ATOM 700 C CA . SER A 1 86 ? -18.572 -1.749 17.067 1.00 97.56 86 SER A CA 1
ATOM 701 C C . SER A 1 86 ? -19.091 -2.288 15.736 1.00 97.56 86 SER A C 1
ATOM 703 O O . SER A 1 86 ? -18.453 -3.146 15.122 1.00 97.56 86 SER A O 1
ATOM 705 N N . GLU A 1 87 ? -20.198 -1.740 15.237 1.00 97.31 87 GLU A N 1
ATOM 706 C CA . GLU A 1 87 ? -20.698 -2.036 13.889 1.00 97.31 87 GLU A CA 1
ATOM 707 C C . GLU A 1 87 ? -19.731 -1.512 12.810 1.00 97.31 87 GLU A C 1
ATOM 709 O O . GLU A 1 87 ? -19.613 -2.090 11.725 1.00 97.31 87 GLU A O 1
ATOM 714 N N . TYR A 1 88 ? -18.933 -0.496 13.146 1.00 97.12 88 TYR A N 1
ATOM 715 C CA . TYR A 1 88 ? -18.014 0.178 12.235 1.00 97.12 88 TYR A CA 1
ATOM 716 C C . TYR A 1 88 ? -16.605 -0.396 12.332 1.00 97.12 88 TYR A C 1
ATOM 718 O O . TYR A 1 88 ? -15.960 -0.390 13.384 1.00 97.12 88 TYR A O 1
ATOM 726 N N . TYR A 1 89 ? -16.094 -0.874 11.197 1.00 96.81 89 TYR A N 1
ATOM 727 C CA . TYR A 1 89 ? -14.783 -1.514 11.145 1.00 96.81 89 TYR A CA 1
ATOM 728 C C . TYR A 1 89 ? -13.642 -0.552 11.516 1.00 96.81 89 TYR A C 1
ATOM 730 O O . TYR A 1 89 ? -12.640 -1.001 12.063 1.00 96.81 89 TYR A O 1
ATOM 738 N N . SER A 1 90 ? -13.792 0.754 11.268 1.00 95.94 90 SER A N 1
ATOM 739 C CA . SER A 1 90 ? -12.811 1.793 11.616 1.00 95.94 90 SER A CA 1
ATOM 740 C C . SER A 1 90 ? -12.591 1.905 13.131 1.00 95.94 90 SER A C 1
ATOM 742 O O . SER A 1 90 ? -11.456 2.054 13.585 1.00 95.94 90 SER A O 1
ATOM 744 N N . VAL A 1 91 ? -13.648 1.733 13.930 1.00 97.19 91 VAL A N 1
ATOM 745 C CA . VAL A 1 91 ? -13.567 1.663 15.399 1.00 97.19 91 VAL A CA 1
ATOM 746 C C . VAL A 1 91 ? -12.960 0.329 15.849 1.00 97.19 91 VAL A C 1
ATOM 748 O O . VAL A 1 91 ? -12.111 0.299 16.743 1.00 97.19 91 VAL A O 1
ATOM 751 N N . ARG A 1 92 ? -13.332 -0.787 15.202 1.00 98.12 92 ARG A N 1
ATOM 752 C CA . ARG A 1 92 ? -12.758 -2.109 15.514 1.00 98.12 92 ARG A CA 1
ATOM 753 C C . ARG A 1 92 ? -11.257 -2.179 15.223 1.00 98.12 92 ARG A C 1
ATOM 755 O O . ARG A 1 92 ? -10.524 -2.757 16.021 1.00 98.12 92 ARG A O 1
ATOM 762 N N . ILE A 1 93 ? -10.781 -1.557 14.141 1.00 97.31 93 ILE A N 1
ATOM 763 C CA . ILE A 1 93 ? -9.344 -1.430 13.837 1.00 97.31 93 ILE A CA 1
ATOM 764 C C . ILE A 1 93 ? -8.614 -0.728 14.985 1.00 97.31 93 ILE A C 1
ATOM 766 O O . ILE A 1 93 ? -7.616 -1.250 15.471 1.00 97.31 93 ILE A O 1
ATOM 770 N N . ARG A 1 94 ? -9.151 0.378 15.509 1.00 96.38 94 ARG A N 1
ATOM 771 C CA . ARG A 1 94 ? -8.562 1.065 16.671 1.00 96.38 94 ARG A CA 1
ATOM 772 C C . ARG A 1 94 ? -8.505 0.185 17.917 1.00 96.38 94 ARG A C 1
ATOM 774 O O . ARG A 1 94 ? -7.509 0.184 18.637 1.00 96.38 94 ARG A O 1
ATOM 781 N N . ALA A 1 95 ? -9.529 -0.637 18.145 1.00 97.25 95 ALA A N 1
ATOM 782 C CA . ALA A 1 95 ? -9.517 -1.614 19.234 1.00 97.25 95 ALA A CA 1
ATOM 783 C C . ALA A 1 95 ? -8.411 -2.675 19.057 1.00 97.25 95 ALA A C 1
ATOM 785 O O . ALA A 1 95 ? -7.723 -3.023 20.022 1.00 97.25 95 ALA A O 1
ATOM 786 N N . VAL A 1 96 ? -8.214 -3.169 17.827 1.00 97.94 96 VAL A N 1
ATOM 787 C CA . VAL A 1 96 ? -7.089 -4.050 17.460 1.00 97.94 96 VAL A CA 1
ATOM 788 C C . VAL A 1 96 ? -5.757 -3.346 17.710 1.00 97.94 96 VAL A C 1
ATOM 790 O O . VAL A 1 96 ? -4.826 -3.953 18.247 1.00 97.94 96 VAL A O 1
ATOM 793 N N . ASP A 1 97 ? -5.679 -2.063 17.365 1.00 95.25 97 ASP A N 1
ATOM 794 C CA . ASP A 1 97 ? -4.467 -1.276 17.502 1.00 95.25 97 ASP A CA 1
ATOM 795 C C . ASP A 1 97 ? -4.071 -1.026 18.957 1.00 95.25 97 ASP A C 1
ATOM 797 O O . ASP A 1 97 ? -2.885 -1.079 19.301 1.00 95.25 97 ASP A O 1
ATOM 801 N N . ALA A 1 98 ? -5.064 -0.854 19.825 1.00 95.38 98 ALA A N 1
ATOM 802 C CA . ALA A 1 98 ? -4.868 -0.694 21.257 1.00 95.38 98 ALA A CA 1
ATOM 803 C C . ALA A 1 98 ? -4.454 -1.996 21.963 1.00 95.38 98 ALA A C 1
ATOM 805 O O . ALA A 1 98 ? -3.817 -1.953 23.016 1.00 95.38 98 ALA A O 1
ATOM 806 N N . SER A 1 99 ? -4.834 -3.171 21.440 1.00 96.12 99 SER A N 1
ATOM 807 C CA . SER A 1 99 ? -4.714 -4.418 22.201 1.00 96.12 99 SER A CA 1
ATOM 808 C C . SER A 1 99 ? -4.455 -5.661 21.356 1.00 96.12 99 SER A C 1
ATOM 810 O O . SER A 1 99 ? -5.288 -6.135 20.584 1.00 96.12 99 SER A O 1
ATOM 812 N N . LYS A 1 100 ? -3.325 -6.318 21.646 1.00 96.00 100 LYS A N 1
ATOM 813 C CA . LYS A 1 100 ? -2.992 -7.641 21.097 1.00 96.00 100 LYS A CA 1
ATOM 814 C C . LYS A 1 100 ? -4.028 -8.713 21.462 1.00 96.00 100 LYS A C 1
ATOM 816 O O . LYS A 1 100 ? -4.219 -9.655 20.695 1.00 96.00 100 LYS A O 1
ATOM 821 N N . LEU A 1 101 ? -4.689 -8.594 22.618 1.00 96.56 101 LEU A N 1
ATOM 822 C CA . LEU A 1 101 ? -5.755 -9.519 23.009 1.00 96.56 101 LEU A CA 1
ATOM 823 C C . LEU A 1 101 ? -6.971 -9.362 22.088 1.00 96.56 101 LEU A C 1
ATOM 825 O O . LEU A 1 101 ? -7.478 -10.366 21.592 1.00 96.56 101 LEU A O 1
ATOM 829 N N . ILE A 1 102 ? -7.378 -8.121 21.800 1.00 98.06 102 ILE A N 1
ATOM 830 C CA . ILE A 1 102 ? -8.456 -7.840 20.843 1.00 98.06 102 ILE A CA 1
ATOM 831 C C . ILE A 1 102 ? -8.080 -8.308 19.439 1.00 98.06 102 ILE A C 1
ATOM 833 O O . ILE A 1 102 ? -8.892 -8.951 18.782 1.00 98.06 102 ILE A O 1
ATOM 837 N N . ALA A 1 103 ? -6.835 -8.100 19.001 1.00 98.19 103 ALA A N 1
ATOM 838 C CA . ALA A 1 103 ? -6.363 -8.624 17.718 1.00 98.19 103 ALA A CA 1
ATOM 839 C C . ALA A 1 103 ? -6.578 -10.147 17.595 1.00 98.19 103 ALA A C 1
ATOM 841 O O . ALA A 1 103 ? -7.002 -10.652 16.557 1.00 98.19 103 ALA A O 1
ATOM 842 N N . HIS A 1 104 ? -6.335 -10.901 18.672 1.00 97.94 104 HIS A N 1
ATOM 843 C CA . HIS A 1 104 ? -6.592 -12.342 18.695 1.00 97.94 104 HIS A CA 1
ATOM 844 C C . HIS A 1 104 ? -8.083 -12.704 18.641 1.00 97.94 104 HIS A C 1
ATOM 846 O O . HIS A 1 104 ? -8.410 -13.760 18.097 1.00 97.94 104 HIS A O 1
ATOM 852 N N . GLN A 1 105 ? -8.966 -11.860 19.178 1.00 97.69 105 GLN A N 1
ATOM 853 C CA . GLN A 1 105 ? -10.420 -12.041 19.108 1.00 97.69 105 GLN A CA 1
ATOM 854 C C . GLN A 1 105 ? -10.963 -11.714 17.709 1.00 97.69 105 GLN A C 1
ATOM 856 O O . GLN A 1 105 ? -11.810 -12.442 17.198 1.00 97.69 105 GLN A O 1
ATOM 861 N N . LEU A 1 106 ? -10.433 -10.668 17.066 1.00 98.44 106 LEU A N 1
ATOM 862 C CA . LEU A 1 106 ? -10.920 -10.141 15.787 1.00 98.44 106 LEU A CA 1
ATOM 863 C C . LEU A 1 106 ? -10.170 -10.664 14.552 1.00 98.44 106 LEU A C 1
ATOM 865 O O . LEU A 1 106 ? -10.425 -10.231 13.432 1.00 98.44 106 LEU A O 1
ATOM 869 N N . LYS A 1 107 ? -9.267 -11.638 14.690 1.00 98.06 107 LYS A N 1
ATOM 870 C CA . LYS A 1 107 ? -8.574 -12.242 13.532 1.00 98.06 107 LYS A CA 1
ATOM 871 C C . LYS A 1 107 ? -9.515 -12.923 12.521 1.00 98.06 107 LYS A C 1
ATOM 873 O O . LYS A 1 107 ? -9.112 -13.152 11.390 1.00 98.06 107 LYS A O 1
ATOM 878 N N . HIS A 1 108 ? -10.750 -13.239 12.914 1.00 98.00 108 HIS A N 1
ATOM 879 C CA . HIS A 1 108 ? -11.794 -13.793 12.042 1.00 98.00 108 HIS A CA 1
ATOM 880 C C . HIS A 1 108 ? -12.924 -12.788 11.766 1.00 98.00 108 HIS A C 1
ATOM 882 O O . HIS A 1 108 ? -14.039 -13.192 11.445 1.00 98.00 108 HIS A O 1
ATOM 888 N N . ASP A 1 109 ? -12.664 -11.487 11.929 1.00 98.69 109 ASP A N 1
ATOM 889 C CA . ASP A 1 109 ? -13.645 -10.443 11.634 1.00 98.69 109 ASP A CA 1
ATOM 890 C C . ASP A 1 109 ? -14.148 -10.550 10.190 1.00 98.69 109 ASP A C 1
ATOM 892 O O . ASP A 1 109 ? -13.380 -10.838 9.273 1.00 98.69 109 ASP A O 1
ATOM 896 N N . SER A 1 110 ? -15.436 -10.288 9.976 1.00 97.81 110 SER A N 1
ATOM 897 C CA . SER A 1 110 ? -16.040 -10.277 8.637 1.00 97.81 110 SER A CA 1
ATOM 898 C C . SER A 1 110 ? -15.367 -9.290 7.673 1.00 97.81 110 SER A C 1
ATOM 900 O O . SER A 1 110 ? -15.306 -9.547 6.471 1.00 97.81 110 SER A O 1
ATOM 902 N N . ASN A 1 111 ? -14.823 -8.184 8.186 1.00 98.38 111 ASN A N 1
ATOM 903 C CA . ASN A 1 111 ? -14.194 -7.148 7.386 1.00 98.38 111 ASN A CA 1
ATOM 904 C C . ASN A 1 111 ? -12.685 -7.426 7.207 1.00 98.38 111 ASN A C 1
ATOM 906 O O . ASN A 1 111 ? -11.949 -7.511 8.198 1.00 98.38 111 ASN A O 1
ATOM 910 N N . PRO A 1 112 ? -12.181 -7.508 5.961 1.00 98.38 112 PRO A N 1
ATOM 911 C CA . PRO A 1 112 ? -10.776 -7.811 5.697 1.00 98.38 112 PRO A CA 1
ATOM 912 C C . PRO A 1 112 ? -9.809 -6.739 6.214 1.00 98.38 112 PRO A C 1
ATOM 914 O O . PRO A 1 112 ? -8.674 -7.073 6.538 1.00 98.38 112 PRO A O 1
ATOM 917 N N . ASN A 1 113 ? -10.229 -5.477 6.355 1.00 98.19 113 ASN A N 1
ATOM 918 C CA . ASN A 1 113 ? -9.370 -4.424 6.905 1.00 98.19 113 ASN A CA 1
ATOM 919 C C . ASN A 1 113 ? -9.100 -4.642 8.401 1.00 98.19 113 ASN A C 1
ATOM 921 O O . ASN A 1 113 ? -7.982 -4.417 8.859 1.00 98.19 113 ASN A O 1
ATOM 925 N N . VAL A 1 114 ? -10.081 -5.154 9.154 1.00 98.56 114 VAL A N 1
ATOM 926 C CA . VAL A 1 114 ? -9.885 -5.529 10.566 1.00 98.56 114 VAL A CA 1
ATOM 927 C C . VAL A 1 114 ? -8.941 -6.725 10.661 1.00 98.56 114 VAL A C 1
ATOM 929 O O . VAL A 1 114 ? -7.978 -6.689 11.425 1.00 98.56 114 VAL A O 1
ATOM 932 N N . ARG A 1 115 ? -9.153 -7.762 9.837 1.00 98.62 115 ARG A N 1
ATOM 933 C CA . ARG A 1 115 ? -8.252 -8.927 9.796 1.00 98.62 115 ARG A CA 1
ATOM 934 C C . ARG A 1 115 ? -6.822 -8.527 9.426 1.00 98.62 115 ARG A C 1
ATOM 936 O O . ARG A 1 115 ? -5.882 -8.982 10.073 1.00 98.62 115 ARG A O 1
ATOM 943 N N . ALA A 1 116 ? -6.654 -7.632 8.453 1.00 98.19 116 ALA A N 1
ATOM 944 C CA . ALA A 1 116 ? -5.361 -7.068 8.078 1.00 98.19 116 ALA A CA 1
ATOM 945 C C . ALA A 1 116 ? -4.707 -6.292 9.236 1.00 98.19 116 ALA A C 1
ATOM 947 O O . ALA A 1 116 ? -3.524 -6.495 9.507 1.00 98.19 116 ALA A O 1
ATOM 948 N N . ALA A 1 117 ? -5.461 -5.477 9.982 1.00 97.94 117 ALA A N 1
ATOM 949 C CA . ALA A 1 117 ? -4.944 -4.807 11.178 1.00 97.94 117 ALA A CA 1
ATOM 950 C C . ALA A 1 117 ? -4.429 -5.819 12.221 1.00 97.94 117 ALA A C 1
ATOM 952 O O . ALA A 1 117 ? -3.350 -5.631 12.793 1.00 97.94 117 ALA A O 1
ATOM 953 N N . CYS A 1 118 ? -5.126 -6.949 12.406 1.00 98.44 118 CYS A N 1
ATOM 954 C CA . CYS A 1 118 ? -4.721 -8.002 13.343 1.00 98.44 118 CYS A CA 1
ATOM 955 C C . CYS A 1 118 ? -3.351 -8.622 13.003 1.00 98.44 118 CYS A C 1
ATOM 957 O O . CYS A 1 118 ? -2.600 -8.979 13.917 1.00 98.44 118 CYS A O 1
ATOM 959 N N . VAL A 1 119 ? -2.989 -8.721 11.716 1.00 97.94 119 VAL A N 1
ATOM 960 C CA . VAL A 1 119 ? -1.692 -9.257 11.248 1.00 97.94 119 VAL A CA 1
ATOM 961 C C . VAL A 1 119 ? -0.518 -8.492 11.864 1.00 97.94 119 VAL A C 1
ATOM 963 O O . VAL A 1 119 ? 0.447 -9.096 12.337 1.00 97.94 119 VAL A O 1
ATOM 966 N N . SER A 1 120 ? -0.611 -7.161 11.923 1.00 92.31 120 SER A N 1
ATOM 967 C CA . SER A 1 120 ? 0.454 -6.298 12.457 1.00 92.31 120 SER A CA 1
ATOM 968 C C . SER A 1 120 ? 0.750 -6.540 13.945 1.00 92.31 120 SER A C 1
ATOM 970 O O . SER A 1 120 ? 1.856 -6.282 14.417 1.00 92.31 120 SER A O 1
ATOM 972 N N . ARG A 1 121 ? -0.215 -7.092 14.692 1.00 94.69 121 ARG A N 1
ATOM 973 C CA . ARG A 1 121 ? -0.158 -7.209 16.157 1.00 94.69 121 ARG A CA 1
ATOM 974 C C . ARG A 1 121 ? 0.476 -8.504 16.649 1.00 94.69 121 ARG A C 1
ATOM 976 O O . ARG A 1 121 ? 0.836 -8.616 17.826 1.00 94.69 121 ARG A O 1
ATOM 983 N N . SER A 1 122 ? 0.590 -9.517 15.792 1.00 93.75 122 SER A N 1
ATOM 984 C CA . SER A 1 122 ? 1.084 -10.830 16.204 1.00 93.75 122 SER A CA 1
ATOM 985 C C . SER A 1 122 ? 1.589 -11.654 15.025 1.00 93.75 122 SER A C 1
ATOM 987 O O . SER A 1 122 ? 0.852 -11.938 14.084 1.00 93.75 122 SER A O 1
ATOM 989 N N . THR A 1 123 ? 2.822 -12.151 15.127 1.00 93.00 123 THR A N 1
ATOM 990 C CA . THR A 1 123 ? 3.385 -13.133 14.183 1.00 93.00 123 THR A CA 1
ATOM 991 C C . THR A 1 123 ? 2.555 -14.410 14.118 1.00 93.00 123 THR A C 1
ATOM 993 O O . THR A 1 123 ? 2.377 -14.984 13.051 1.00 93.00 123 THR A O 1
ATOM 996 N N . LYS A 1 124 ? 1.960 -14.823 15.244 1.00 96.06 124 LYS A N 1
ATOM 997 C CA . LYS A 1 124 ? 1.038 -15.961 15.272 1.00 96.06 124 LYS A CA 1
ATOM 998 C C . LYS A 1 124 ? -0.207 -15.709 14.417 1.00 96.06 124 LYS A C 1
ATOM 1000 O O . LYS A 1 124 ? -0.600 -16.596 13.675 1.00 96.06 124 LYS A O 1
ATOM 1005 N N . ILE A 1 125 ? -0.801 -14.515 14.504 1.00 98.00 125 ILE A N 1
ATOM 1006 C CA . ILE A 1 125 ? -1.977 -14.165 13.692 1.00 98.00 125 ILE A CA 1
ATOM 1007 C C . ILE A 1 125 ? -1.601 -14.146 12.212 1.00 98.00 125 ILE A C 1
ATOM 1009 O O . ILE A 1 125 ? -2.308 -14.729 11.403 1.00 98.00 125 ILE A O 1
ATOM 1013 N N . ALA A 1 126 ? -0.467 -13.543 11.861 1.00 97.88 126 ALA A N 1
ATOM 1014 C CA . ALA A 1 126 ? -0.007 -13.498 10.477 1.00 97.88 126 ALA A CA 1
ATOM 1015 C C . ALA A 1 126 ? 0.204 -14.893 9.865 1.00 97.88 126 ALA A C 1
ATOM 1017 O O . ALA A 1 126 ? -0.240 -15.144 8.749 1.00 97.88 126 ALA A O 1
ATOM 1018 N N . ASN A 1 127 ? 0.805 -15.821 10.617 1.00 97.12 127 ASN A N 1
ATOM 1019 C CA . ASN A 1 127 ? 0.958 -17.214 10.186 1.00 97.12 127 ASN A CA 1
ATOM 1020 C C . ASN A 1 127 ? -0.390 -17.925 9.984 1.00 97.12 127 ASN A C 1
ATOM 1022 O O . ASN A 1 127 ? -0.497 -18.802 9.139 1.00 97.12 127 ASN A O 1
ATOM 1026 N N . GLU A 1 128 ? -1.421 -17.577 10.754 1.00 97.50 128 GLU A N 1
ATOM 1027 C CA . GLU A 1 128 ? -2.762 -18.148 10.577 1.00 97.50 128 GLU A CA 1
ATOM 1028 C C . GLU A 1 128 ? -3.500 -17.515 9.382 1.00 97.50 128 GLU A C 1
ATOM 1030 O O . GLU A 1 128 ? -4.217 -18.207 8.664 1.00 97.50 128 GLU A O 1
ATOM 1035 N N . LEU A 1 129 ? -3.301 -16.214 9.141 1.00 98.44 129 LEU A N 1
ATOM 1036 C CA . LEU A 1 129 ? -3.985 -15.444 8.095 1.00 98.44 129 LEU A CA 1
ATOM 1037 C C . LEU A 1 129 ? -3.250 -15.406 6.749 1.00 98.44 129 LEU A C 1
ATOM 1039 O O . LEU A 1 129 ? -3.750 -14.829 5.788 1.00 98.44 129 LEU A O 1
ATOM 1043 N N . MET A 1 130 ? -2.084 -16.036 6.614 1.00 98.00 130 MET A N 1
ATOM 1044 C CA . MET A 1 130 ? -1.393 -16.124 5.319 1.00 98.00 130 MET A CA 1
ATOM 1045 C C . MET A 1 130 ? -2.204 -16.881 4.250 1.00 98.00 130 MET A C 1
ATOM 1047 O O . MET A 1 130 ? -1.943 -16.729 3.064 1.00 98.00 130 MET A O 1
ATOM 1051 N N . HIS A 1 131 ? -3.212 -17.657 4.650 1.00 97.62 131 HIS A N 1
ATOM 1052 C CA . HIS A 1 131 ? -4.145 -18.341 3.750 1.00 97.62 131 HIS A CA 1
ATOM 1053 C C . HIS A 1 131 ? -5.546 -17.708 3.743 1.00 97.62 131 HIS A C 1
ATOM 1055 O O . HIS A 1 131 ? -6.507 -18.363 3.348 1.00 97.62 131 HIS A O 1
ATOM 1061 N N . ASP A 1 132 ? -5.680 -16.458 4.202 1.00 98.69 132 ASP A N 1
ATOM 1062 C CA . ASP A 1 132 ? -6.957 -15.740 4.192 1.00 98.69 132 ASP A CA 1
ATOM 1063 C C . ASP A 1 132 ? -7.535 -15.664 2.771 1.00 98.69 132 ASP A C 1
ATOM 1065 O O . ASP A 1 132 ? -6.808 -15.487 1.789 1.00 98.69 132 ASP A O 1
ATOM 1069 N N . GLU A 1 133 ? -8.856 -15.777 2.650 1.00 97.94 133 GLU A N 1
ATOM 1070 C CA . GLU A 1 133 ? -9.553 -15.695 1.363 1.00 97.94 133 GLU A CA 1
ATOM 1071 C C . GLU A 1 133 ? -9.303 -14.356 0.654 1.00 97.94 133 GLU A C 1
ATOM 1073 O O . GLU A 1 133 ? -9.208 -14.289 -0.575 1.00 97.94 133 GLU A O 1
ATOM 1078 N N . HIS A 1 134 ? -9.133 -13.281 1.426 1.00 98.56 134 HIS A N 1
ATOM 1079 C CA . HIS A 1 134 ? -9.033 -11.939 0.898 1.00 98.56 134 HIS A CA 1
ATOM 1080 C C . HIS A 1 134 ? -7.577 -11.578 0.582 1.00 98.56 134 HIS A C 1
ATOM 1082 O O . HIS A 1 134 ? -6.727 -11.479 1.471 1.00 98.56 134 HIS A O 1
ATOM 1088 N N . ARG A 1 135 ? -7.304 -11.283 -0.698 1.00 98.44 135 ARG A N 1
ATOM 1089 C CA . ARG A 1 135 ? -5.969 -10.918 -1.224 1.00 98.44 135 ARG A CA 1
ATOM 1090 C C . ARG A 1 135 ? -5.241 -9.865 -0.385 1.00 98.44 135 ARG A C 1
ATOM 1092 O O . ARG A 1 135 ? -4.052 -10.001 -0.130 1.00 98.44 135 ARG A O 1
ATOM 1099 N N . PHE A 1 136 ? -5.955 -8.843 0.094 1.00 98.50 136 PHE A N 1
ATOM 1100 C CA . PHE A 1 136 ? -5.357 -7.764 0.886 1.00 98.50 136 PHE A CA 1
ATOM 1101 C C . PHE A 1 136 ? -4.812 -8.255 2.234 1.00 98.50 136 PHE A C 1
ATOM 1103 O O . PHE A 1 136 ? -3.740 -7.827 2.644 1.00 98.50 136 PHE A O 1
ATOM 1110 N N . VAL A 1 137 ? -5.492 -9.197 2.897 1.00 98.75 137 VAL A N 1
ATOM 1111 C CA . VAL A 1 137 ? -5.016 -9.749 4.174 1.00 98.75 137 VAL A CA 1
ATOM 1112 C C . VAL A 1 137 ? -3.729 -10.538 3.942 1.00 98.75 137 VAL A C 1
ATOM 1114 O O . VAL A 1 137 ? -2.741 -10.310 4.639 1.00 98.75 137 VAL A O 1
ATOM 1117 N N . ARG A 1 138 ? -3.694 -11.385 2.902 1.00 98.75 138 ARG A N 1
ATOM 1118 C CA . ARG A 1 138 ? -2.477 -12.119 2.515 1.00 98.75 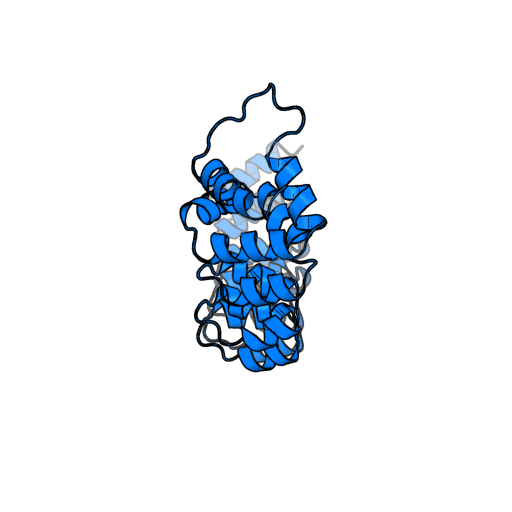138 ARG A CA 1
ATOM 1119 C C . ARG A 1 138 ? -1.333 -11.176 2.134 1.00 98.75 138 ARG A C 1
ATOM 1121 O O . ARG A 1 138 ? -0.202 -11.389 2.560 1.00 98.75 138 ARG A O 1
ATOM 1128 N N . ALA A 1 139 ? -1.621 -10.095 1.409 1.00 98.62 139 ALA A N 1
ATOM 1129 C CA . ALA A 1 139 ? -0.629 -9.077 1.067 1.00 98.62 139 ALA A CA 1
ATOM 1130 C C . ALA A 1 139 ? -0.027 -8.434 2.331 1.00 98.62 139 ALA A C 1
ATOM 1132 O O . ALA A 1 139 ? 1.193 -8.330 2.457 1.00 98.62 139 ALA A O 1
ATOM 1133 N N . VAL A 1 140 ? -0.855 -8.080 3.319 1.00 98.31 140 VAL A N 1
ATOM 1134 C CA . VAL A 1 140 ? -0.377 -7.546 4.605 1.00 98.31 140 VAL A CA 1
ATOM 1135 C C . VAL A 1 140 ? 0.428 -8.592 5.392 1.00 98.31 140 VAL A C 1
ATOM 1137 O O . VAL A 1 140 ? 1.453 -8.237 5.979 1.00 98.31 140 VAL A O 1
ATOM 1140 N N . CYS A 1 141 ? 0.061 -9.879 5.343 1.00 98.62 141 CYS A N 1
ATOM 1141 C CA . CYS A 1 141 ? 0.892 -10.959 5.896 1.00 98.62 141 CYS A CA 1
ATOM 1142 C C . CYS A 1 141 ? 2.289 -10.986 5.263 1.00 98.62 141 CYS A C 1
ATOM 1144 O O . CYS A 1 141 ? 3.281 -11.048 5.990 1.00 98.62 141 CYS A O 1
ATOM 1146 N N . ALA A 1 142 ? 2.389 -10.866 3.935 1.00 98.38 142 ALA A N 1
ATOM 1147 C CA . ALA A 1 142 ? 3.670 -10.859 3.228 1.00 98.38 142 ALA A CA 1
ATOM 1148 C C . ALA A 1 142 ? 4.607 -9.719 3.671 1.00 98.38 142 ALA A C 1
ATOM 1150 O O . ALA A 1 142 ? 5.827 -9.877 3.639 1.00 98.38 142 ALA A O 1
ATOM 1151 N N . LEU A 1 143 ? 4.071 -8.580 4.126 1.00 97.06 143 LEU A N 1
ATOM 1152 C CA . LEU A 1 143 ? 4.878 -7.450 4.609 1.00 97.06 143 LEU A CA 1
ATOM 1153 C C . LEU A 1 143 ? 5.423 -7.624 6.025 1.00 97.06 143 LEU A C 1
ATOM 1155 O O . LEU A 1 143 ? 6.326 -6.865 6.405 1.00 97.06 143 LEU A O 1
ATOM 1159 N N . GLN A 1 144 ? 4.869 -8.544 6.815 1.00 96.56 144 GLN A N 1
ATOM 1160 C CA . GLN A 1 144 ? 5.191 -8.646 8.236 1.00 96.56 144 GLN A CA 1
ATOM 1161 C C . GLN A 1 144 ? 6.621 -9.157 8.459 1.00 96.56 144 GLN A C 1
ATOM 1163 O O . GLN A 1 144 ? 7.338 -8.640 9.315 1.00 96.56 144 GLN A O 1
ATOM 1168 N N . SER A 1 145 ? 7.053 -10.146 7.679 1.00 97.19 145 SER A N 1
ATOM 1169 C CA . SER A 1 145 ? 8.405 -10.699 7.748 1.00 97.19 145 SER A CA 1
ATOM 1170 C C . SER A 1 145 ? 8.844 -11.267 6.404 1.00 97.19 145 SER A C 1
ATOM 1172 O O . SER A 1 145 ? 8.019 -11.672 5.584 1.00 97.19 145 SER A O 1
ATOM 1174 N N . GLU A 1 146 ? 10.158 -11.363 6.201 1.00 98.06 146 GLU A N 1
ATOM 1175 C CA . GLU A 1 146 ? 10.728 -12.002 5.012 1.00 98.06 146 GLU A CA 1
ATOM 1176 C C . GLU A 1 146 ? 10.286 -13.466 4.881 1.00 98.06 146 GLU A C 1
ATOM 1178 O O . GLU A 1 146 ? 9.991 -13.921 3.780 1.00 98.06 146 GLU A O 1
ATOM 1183 N N . SER A 1 147 ? 10.152 -14.194 5.996 1.00 98.19 147 SER A N 1
ATOM 1184 C CA . SER A 1 147 ? 9.680 -15.584 5.983 1.00 98.19 147 SER A CA 1
ATOM 1185 C C . SER A 1 147 ? 8.260 -15.724 5.426 1.00 98.19 147 SER A C 1
ATOM 1187 O O . SER A 1 147 ? 7.990 -16.662 4.681 1.00 98.19 147 SER A O 1
ATOM 1189 N N . LEU A 1 148 ? 7.359 -14.795 5.764 1.00 98.38 148 LEU A N 1
ATOM 1190 C CA . LEU A 1 148 ? 5.997 -14.775 5.227 1.00 98.38 148 LEU A CA 1
ATOM 1191 C C . LEU A 1 148 ? 5.977 -14.308 3.773 1.00 98.38 148 LEU A C 1
ATOM 1193 O O . LEU A 1 148 ? 5.256 -14.888 2.966 1.00 98.38 148 LEU A O 1
ATOM 1197 N N . GLY A 1 149 ? 6.810 -13.324 3.424 1.00 98.44 149 GLY A N 1
ATOM 1198 C CA . GLY A 1 149 ? 7.009 -12.916 2.035 1.00 98.44 149 GLY A CA 1
ATOM 1199 C C . GLY A 1 149 ? 7.441 -14.083 1.145 1.00 98.44 149 GLY A C 1
ATOM 1200 O O . GLY A 1 149 ? 6.838 -14.308 0.100 1.00 98.44 149 GLY A O 1
ATOM 1201 N N . LEU A 1 150 ? 8.422 -14.874 1.591 1.00 98.62 150 LEU A N 1
ATOM 1202 C CA . LEU A 1 150 ? 8.887 -16.072 0.886 1.00 98.62 150 LEU A CA 1
ATOM 1203 C C . LEU A 1 150 ? 7.801 -17.145 0.793 1.00 98.62 150 LEU A C 1
ATOM 1205 O O . LEU A 1 150 ? 7.655 -17.779 -0.246 1.00 98.62 150 LEU A O 1
ATOM 1209 N N . ALA A 1 151 ? 7.010 -17.341 1.847 1.00 98.50 151 ALA A N 1
ATOM 1210 C CA . ALA A 1 151 ? 5.923 -18.313 1.814 1.00 98.50 151 ALA A CA 1
ATOM 1211 C C . ALA A 1 151 ? 4.788 -17.918 0.848 1.00 98.50 151 ALA A C 1
ATOM 1213 O O . ALA A 1 151 ? 4.095 -18.791 0.329 1.00 98.50 151 ALA A O 1
ATOM 1214 N N . LEU A 1 152 ? 4.615 -16.618 0.589 1.00 98.62 152 LEU A N 1
ATOM 1215 C CA . LEU A 1 152 ? 3.580 -16.056 -0.284 1.00 98.62 152 LEU A CA 1
ATOM 1216 C C . LEU A 1 152 ? 4.098 -15.626 -1.663 1.00 98.62 152 LEU A C 1
ATOM 1218 O O . LEU A 1 152 ? 3.339 -15.096 -2.469 1.00 98.62 152 LEU A O 1
ATOM 1222 N N . MET A 1 153 ? 5.372 -15.869 -1.983 1.00 98.38 153 MET A N 1
ATOM 1223 C CA . MET A 1 153 ? 5.975 -15.363 -3.223 1.00 98.38 153 MET A CA 1
ATOM 1224 C C . MET A 1 153 ? 5.359 -15.943 -4.508 1.00 98.38 153 MET A C 1
ATOM 1226 O O . MET A 1 153 ? 5.538 -15.407 -5.595 1.00 98.38 153 MET A O 1
ATOM 1230 N N . HIS A 1 154 ? 4.629 -17.050 -4.395 1.00 98.31 154 HIS A N 1
ATOM 1231 C CA . HIS A 1 154 ? 3.921 -17.689 -5.504 1.00 98.31 154 HIS A CA 1
ATOM 1232 C C . HIS A 1 154 ? 2.399 -17.566 -5.371 1.00 98.31 154 HIS A C 1
ATOM 1234 O O . HIS A 1 154 ? 1.670 -18.365 -5.956 1.00 98.31 154 HIS A O 1
ATOM 1240 N N . ASP A 1 155 ? 1.909 -16.598 -4.586 1.00 98.75 155 ASP A N 1
ATOM 1241 C CA . ASP A 1 155 ? 0.475 -16.329 -4.484 1.00 98.75 155 ASP A CA 1
ATOM 1242 C C . ASP A 1 155 ? -0.113 -16.066 -5.873 1.00 98.75 155 ASP A C 1
ATOM 1244 O O . ASP A 1 155 ? 0.524 -15.460 -6.736 1.00 98.75 155 ASP A O 1
ATOM 1248 N N . THR A 1 156 ? -1.340 -16.525 -6.099 1.00 98.06 156 THR A N 1
ATOM 1249 C CA . THR A 1 156 ? -2.034 -16.345 -7.377 1.00 98.06 156 THR A CA 1
ATOM 1250 C C . THR A 1 156 ? -2.325 -14.876 -7.673 1.00 98.06 156 THR A C 1
ATOM 1252 O O . THR A 1 156 ? -2.394 -14.486 -8.837 1.00 98.06 156 THR A O 1
ATOM 1255 N N . ASP A 1 157 ? -2.475 -14.058 -6.632 1.00 98.62 157 ASP A N 1
ATOM 1256 C CA . ASP A 1 157 ? -2.805 -12.645 -6.748 1.00 98.62 157 ASP A CA 1
ATOM 1257 C C . ASP A 1 157 ? -1.547 -11.773 -6.865 1.00 98.62 157 ASP A C 1
ATOM 1259 O O . ASP A 1 157 ? -0.590 -11.898 -6.097 1.00 98.62 157 ASP A O 1
ATOM 1263 N N . ASP A 1 158 ? -1.549 -10.870 -7.840 1.00 98.69 158 ASP A N 1
ATOM 1264 C CA . ASP A 1 158 ? -0.423 -9.990 -8.133 1.00 98.69 158 ASP A CA 1
ATOM 1265 C C . ASP A 1 158 ? -0.162 -8.947 -7.040 1.00 98.69 158 ASP A C 1
ATOM 1267 O O . ASP A 1 158 ? 0.998 -8.626 -6.800 1.00 98.69 158 ASP A O 1
ATOM 1271 N N . LEU A 1 159 ? -1.185 -8.487 -6.311 1.00 98.44 159 LEU A N 1
ATOM 1272 C CA . LEU A 1 159 ? -1.014 -7.568 -5.176 1.00 98.44 159 LEU A CA 1
ATOM 1273 C C . LEU A 1 159 ? -0.207 -8.222 -4.054 1.00 98.44 159 LEU A C 1
ATOM 1275 O O . LEU A 1 159 ? 0.631 -7.574 -3.429 1.00 98.44 159 LEU A O 1
ATOM 1279 N N . VAL A 1 160 ? -0.432 -9.514 -3.804 1.00 98.81 160 VAL A N 1
ATOM 1280 C CA . VAL A 1 160 ? 0.323 -10.249 -2.783 1.00 98.81 160 VAL A CA 1
ATOM 1281 C C . VAL A 1 160 ? 1.784 -10.363 -3.209 1.00 98.81 160 VAL A C 1
ATOM 1283 O O . VAL A 1 160 ? 2.674 -10.006 -2.434 1.00 98.81 160 VAL A O 1
ATOM 1286 N N . ARG A 1 161 ? 2.044 -10.766 -4.461 1.00 98.81 161 ARG A N 1
ATOM 1287 C CA . ARG A 1 161 ? 3.412 -10.853 -5.000 1.00 98.81 161 ARG A CA 1
ATOM 1288 C C . ARG A 1 161 ? 4.101 -9.488 -5.055 1.00 98.81 161 ARG A C 1
ATOM 1290 O O . ARG A 1 161 ? 5.283 -9.390 -4.723 1.00 98.81 161 ARG A O 1
ATOM 1297 N N . GLU A 1 162 ? 3.365 -8.420 -5.362 1.00 98.56 162 GLU A N 1
ATOM 1298 C CA . GLU A 1 162 ? 3.850 -7.041 -5.289 1.00 98.56 162 GLU A CA 1
ATOM 1299 C C . GLU A 1 162 ? 4.293 -6.689 -3.863 1.00 98.56 162 GLU A C 1
ATOM 1301 O O . GLU A 1 162 ? 5.370 -6.128 -3.655 1.00 98.56 162 GLU A O 1
ATOM 1306 N N . TYR A 1 163 ? 3.515 -7.054 -2.845 1.00 98.50 163 TYR A N 1
ATOM 1307 C CA . TYR A 1 163 ? 3.870 -6.804 -1.447 1.00 98.50 163 TYR A CA 1
ATOM 1308 C C . TYR A 1 163 ? 5.096 -7.627 -1.029 1.00 98.50 163 TYR A C 1
ATOM 1310 O O . TYR A 1 163 ? 5.996 -7.083 -0.380 1.00 98.50 163 TYR A O 1
ATOM 1318 N N . CYS A 1 164 ? 5.226 -8.869 -1.508 1.00 98.81 164 CYS A N 1
ATOM 1319 C CA . CYS A 1 164 ? 6.433 -9.678 -1.319 1.00 98.81 164 CYS A CA 1
ATOM 1320 C C . CYS A 1 164 ? 7.704 -9.001 -1.863 1.00 98.81 164 CYS A C 1
ATOM 1322 O O . CYS A 1 164 ? 8.773 -9.216 -1.297 1.00 98.81 164 CYS A O 1
ATOM 1324 N N . THR A 1 165 ? 7.622 -8.137 -2.890 1.00 98.62 165 THR A N 1
ATOM 1325 C CA . THR A 1 165 ? 8.802 -7.420 -3.432 1.00 98.62 165 THR A CA 1
ATOM 1326 C C . THR A 1 165 ? 9.467 -6.477 -2.420 1.00 98.62 165 THR A C 1
ATOM 1328 O O . THR A 1 165 ? 10.523 -5.931 -2.709 1.00 98.62 165 THR A O 1
ATOM 1331 N N . LYS A 1 166 ? 8.873 -6.259 -1.231 1.00 98.44 166 LYS A N 1
ATOM 1332 C CA . LYS A 1 166 ? 9.535 -5.580 -0.100 1.00 98.44 166 LYS A CA 1
ATOM 1333 C C . LYS A 1 166 ? 10.831 -6.289 0.301 1.00 98.44 166 LYS A C 1
ATOM 1335 O O . LYS A 1 166 ? 11.749 -5.647 0.804 1.00 98.44 166 LYS A O 1
ATOM 1340 N N . TRP A 1 167 ? 10.871 -7.606 0.125 1.00 98.69 167 TRP A N 1
ATOM 1341 C CA . TRP A 1 167 ? 12.001 -8.438 0.491 1.00 98.69 167 TRP A CA 1
ATOM 1342 C C . TRP A 1 167 ? 12.806 -8.787 -0.752 1.00 98.69 167 TRP A C 1
ATOM 1344 O O . TRP A 1 167 ? 12.285 -9.393 -1.692 1.00 98.69 167 TRP A O 1
ATOM 1354 N N . GLU A 1 168 ? 14.102 -8.482 -0.728 1.00 98.44 168 GLU A N 1
ATOM 1355 C CA . GLU A 1 168 ? 14.992 -8.745 -1.860 1.00 98.44 168 GLU A CA 1
ATOM 1356 C C . GLU A 1 168 ? 15.006 -10.233 -2.236 1.00 98.44 168 GLU A C 1
ATOM 1358 O O . GLU A 1 168 ? 15.015 -10.589 -3.418 1.00 98.44 168 GLU A O 1
ATOM 1363 N N . ALA A 1 169 ? 14.937 -11.114 -1.229 1.00 98.25 169 ALA A N 1
ATOM 1364 C CA . ALA A 1 169 ? 14.881 -12.556 -1.427 1.00 98.25 169 ALA A CA 1
ATOM 1365 C C . ALA A 1 169 ? 13.667 -13.004 -2.253 1.00 98.25 169 ALA A C 1
ATOM 1367 O O . ALA A 1 169 ? 13.773 -14.009 -2.953 1.00 98.25 169 ALA A O 1
ATOM 1368 N N . CYS A 1 170 ? 12.559 -12.258 -2.221 1.00 98.62 170 CYS A N 1
ATOM 1369 C CA . CYS A 1 170 ? 11.411 -12.471 -3.098 1.00 98.62 170 CYS A CA 1
ATOM 1370 C C . CYS A 1 170 ? 11.629 -11.778 -4.449 1.00 98.62 170 CYS A C 1
ATOM 1372 O O . CYS A 1 170 ? 11.554 -12.432 -5.487 1.00 98.62 170 CYS A O 1
ATOM 1374 N N . ALA A 1 171 ? 11.966 -10.482 -4.430 1.00 98.56 171 ALA A N 1
ATOM 1375 C CA . ALA A 1 171 ? 12.065 -9.623 -5.613 1.00 98.56 171 ALA A CA 1
ATOM 1376 C C . ALA A 1 171 ? 12.959 -10.195 -6.727 1.00 98.56 171 ALA A C 1
ATOM 1378 O O . ALA A 1 171 ? 12.600 -10.138 -7.904 1.00 98.56 171 ALA A O 1
ATOM 1379 N N . LYS A 1 172 ? 14.091 -10.812 -6.363 1.00 98.00 172 LYS A N 1
ATOM 1380 C CA . LYS A 1 172 ? 15.027 -11.428 -7.320 1.00 98.00 172 LYS A CA 1
ATOM 1381 C C . LYS A 1 172 ? 14.436 -12.582 -8.143 1.00 98.00 172 LYS A C 1
ATOM 1383 O O . LYS A 1 172 ? 15.008 -12.934 -9.166 1.00 98.00 172 LYS A O 1
ATOM 1388 N N . ASN A 1 173 ? 13.320 -13.173 -7.709 1.00 98.06 173 ASN A N 1
ATOM 1389 C CA . ASN A 1 173 ? 12.650 -14.273 -8.410 1.00 98.06 173 ASN A CA 1
ATOM 1390 C C . ASN A 1 173 ? 11.540 -13.794 -9.359 1.00 98.06 173 ASN A C 1
ATOM 1392 O O . ASN A 1 173 ? 10.963 -14.607 -10.072 1.00 98.06 173 ASN A O 1
ATOM 1396 N N . TYR A 1 174 ? 11.242 -12.493 -9.393 1.00 98.44 174 TYR A N 1
ATOM 1397 C CA . TYR A 1 174 ? 10.156 -11.935 -10.203 1.00 98.44 174 TYR A CA 1
ATOM 1398 C C . TYR A 1 174 ? 10.597 -11.412 -11.569 1.00 98.44 174 TYR A C 1
ATOM 1400 O O . TYR A 1 174 ? 9.844 -10.690 -12.208 1.00 98.44 174 TYR A O 1
ATOM 1408 N N . VAL A 1 175 ? 11.787 -11.778 -12.050 1.00 97.62 175 VAL A N 1
ATOM 1409 C CA . VAL A 1 175 ? 12.256 -11.391 -13.396 1.00 97.62 175 VAL A CA 1
ATOM 1410 C C . VAL A 1 175 ? 11.270 -11.829 -14.483 1.00 97.62 175 VAL A C 1
ATOM 1412 O O . VAL A 1 175 ? 11.032 -11.098 -15.438 1.00 97.62 175 VAL A O 1
ATOM 1415 N N . GLU A 1 176 ? 10.638 -12.985 -14.288 1.00 96.75 176 GLU A N 1
ATOM 1416 C CA . GLU A 1 176 ? 9.669 -13.575 -15.215 1.00 96.75 176 GLU A CA 1
ATOM 1417 C C . GLU A 1 176 ? 8.225 -13.511 -14.688 1.00 96.75 176 GLU A C 1
ATOM 1419 O O . GLU A 1 176 ? 7.350 -14.209 -15.201 1.00 96.75 176 GLU A O 1
ATOM 1424 N N . ASP A 1 177 ? 7.940 -12.699 -13.656 1.00 98.62 177 ASP A N 1
ATOM 1425 C CA . ASP A 1 177 ? 6.563 -12.574 -13.162 1.00 98.62 177 ASP A CA 1
ATOM 1426 C C . ASP A 1 177 ? 5.652 -12.077 -14.284 1.00 98.62 177 ASP A C 1
ATOM 1428 O O . ASP A 1 177 ? 6.002 -11.162 -15.025 1.00 98.62 177 ASP A O 1
ATOM 1432 N N . THR A 1 178 ? 4.463 -12.655 -14.411 1.00 97.94 178 THR A N 1
ATOM 1433 C CA . THR A 1 178 ? 3.514 -12.278 -15.467 1.00 97.94 178 THR A CA 1
ATOM 1434 C C . THR A 1 178 ? 3.006 -10.838 -15.331 1.00 97.94 178 THR A C 1
ATOM 1436 O O . THR A 1 178 ? 2.679 -10.209 -16.339 1.00 97.94 178 THR A O 1
ATOM 1439 N N . CYS A 1 179 ? 2.988 -10.276 -14.119 1.00 98.38 179 CYS A N 1
ATOM 1440 C CA . CYS A 1 179 ? 2.504 -8.925 -13.862 1.00 98.38 179 CYS A CA 1
ATOM 1441 C C . CYS A 1 179 ? 3.636 -7.886 -13.943 1.00 98.38 179 CYS A C 1
ATOM 1443 O O . CYS A 1 179 ? 4.583 -7.912 -13.158 1.00 98.38 179 CYS A O 1
ATOM 1445 N N . GLU A 1 180 ? 3.505 -6.916 -14.859 1.00 98.62 180 GLU A N 1
ATOM 1446 C CA . GLU A 1 180 ? 4.462 -5.806 -15.023 1.00 98.62 180 GLU A CA 1
ATOM 1447 C C . GLU A 1 180 ? 4.658 -5.014 -13.720 1.00 98.62 180 GLU A C 1
ATOM 1449 O O . GLU A 1 180 ? 5.784 -4.632 -13.413 1.00 98.62 180 GLU A O 1
ATOM 1454 N N . ALA A 1 181 ? 3.601 -4.814 -12.921 1.00 98.38 181 ALA A N 1
ATOM 1455 C CA . ALA A 1 181 ? 3.692 -4.085 -11.656 1.00 98.38 181 ALA A CA 1
ATOM 1456 C C . ALA A 1 181 ? 4.585 -4.801 -10.629 1.00 98.38 181 ALA A C 1
ATOM 1458 O O . ALA A 1 181 ? 5.345 -4.140 -9.922 1.00 98.38 181 ALA A O 1
ATOM 1459 N N . VAL A 1 182 ? 4.567 -6.137 -10.580 1.00 98.75 182 VAL A N 1
ATOM 1460 C CA . VAL A 1 182 ? 5.448 -6.912 -9.689 1.00 98.75 182 VAL A CA 1
ATOM 1461 C C . VAL A 1 182 ? 6.908 -6.727 -10.108 1.00 98.75 182 VAL A C 1
ATOM 1463 O O . VAL A 1 182 ? 7.755 -6.400 -9.275 1.00 98.75 182 VAL A O 1
ATOM 1466 N N . ARG A 1 183 ? 7.198 -6.843 -11.412 1.00 98.81 183 ARG A N 1
ATOM 1467 C CA . ARG A 1 183 ? 8.545 -6.632 -11.974 1.00 98.81 183 ARG A CA 1
ATOM 1468 C C . ARG A 1 183 ? 9.044 -5.205 -11.737 1.00 98.81 183 ARG A C 1
ATOM 1470 O O . ARG A 1 183 ? 10.174 -4.999 -11.295 1.00 98.81 183 ARG A O 1
ATOM 1477 N N . TRP A 1 184 ? 8.169 -4.221 -11.943 1.00 98.69 184 TRP A N 1
ATOM 1478 C CA . TRP A 1 184 ? 8.433 -2.807 -11.678 1.00 98.69 184 TRP A CA 1
ATOM 1479 C C . TRP A 1 184 ? 8.802 -2.563 -10.211 1.00 98.69 184 TRP A C 1
ATOM 1481 O O . TRP A 1 184 ? 9.802 -1.899 -9.920 1.00 98.69 184 TRP A O 1
ATOM 1491 N N . HIS A 1 185 ? 8.023 -3.112 -9.275 1.00 98.50 185 HIS A N 1
ATOM 1492 C CA . HIS A 1 185 ? 8.270 -2.944 -7.846 1.00 98.50 185 HIS A CA 1
ATOM 1493 C C . HIS A 1 185 ? 9.547 -3.644 -7.376 1.00 98.50 185 HIS A C 1
ATOM 1495 O O . HIS A 1 185 ? 10.255 -3.066 -6.549 1.00 98.50 185 HIS A O 1
ATOM 1501 N N . SER A 1 186 ? 9.906 -4.801 -7.945 1.00 98.69 186 SER A N 1
ATOM 1502 C CA . SER A 1 186 ? 11.200 -5.447 -7.685 1.00 98.69 186 SER A CA 1
ATOM 1503 C C . SER A 1 186 ? 12.372 -4.505 -7.961 1.00 98.69 186 SER A C 1
ATOM 1505 O O . SER A 1 186 ? 13.252 -4.357 -7.116 1.00 98.69 186 SER A O 1
ATOM 1507 N N . ILE A 1 187 ? 12.359 -3.817 -9.106 1.00 98.62 187 ILE A N 1
ATOM 1508 C CA . ILE A 1 187 ? 13.419 -2.874 -9.486 1.00 98.62 187 ILE A CA 1
ATOM 1509 C C . ILE A 1 187 ? 13.352 -1.596 -8.642 1.00 98.62 187 ILE A C 1
ATOM 1511 O O . ILE A 1 187 ? 14.376 -1.094 -8.186 1.00 98.62 187 ILE A O 1
ATOM 1515 N N . CYS A 1 188 ? 12.154 -1.051 -8.407 1.00 98.31 188 CYS A N 1
ATOM 1516 C CA . CYS A 1 188 ? 12.001 0.178 -7.628 1.00 98.31 188 CYS A CA 1
ATOM 1517 C C . CYS A 1 188 ? 12.471 0.029 -6.177 1.00 98.31 188 CYS A C 1
ATOM 1519 O O . CYS A 1 188 ? 13.068 0.964 -5.643 1.00 98.31 188 CYS A O 1
ATOM 1521 N N . ARG A 1 189 ? 12.203 -1.121 -5.548 1.00 98.00 189 ARG A N 1
ATOM 1522 C CA . ARG A 1 189 ? 12.589 -1.404 -4.157 1.00 98.00 189 ARG A CA 1
ATOM 1523 C C . ARG A 1 189 ? 14.030 -1.901 -4.039 1.00 98.00 189 ARG A C 1
ATOM 1525 O O . ARG A 1 189 ? 14.678 -1.624 -3.035 1.00 98.00 189 ARG A O 1
ATOM 1532 N N . HIS A 1 190 ? 14.545 -2.566 -5.075 1.00 98.38 190 HIS A N 1
ATOM 1533 C CA . HIS A 1 190 ? 15.907 -3.099 -5.117 1.00 98.38 190 HIS A CA 1
ATOM 1534 C C . HIS A 1 190 ? 16.608 -2.720 -6.437 1.00 98.38 190 HIS A C 1
ATOM 1536 O O . HIS A 1 190 ? 16.745 -3.560 -7.331 1.00 98.38 190 HIS A O 1
ATOM 1542 N N . PRO A 1 191 ? 17.072 -1.461 -6.584 1.00 97.94 191 PRO A N 1
ATOM 1543 C CA . PRO A 1 191 ? 17.629 -0.946 -7.840 1.00 97.94 191 PRO A CA 1
ATOM 1544 C C . PRO A 1 191 ? 18.773 -1.774 -8.436 1.00 97.94 191 PRO A C 1
ATOM 1546 O O . PRO A 1 191 ? 18.867 -1.894 -9.653 1.00 97.94 191 PRO A O 1
ATOM 1549 N N . HIS A 1 192 ? 19.607 -2.417 -7.612 1.00 97.75 192 HIS A N 1
ATOM 1550 C CA . HIS A 1 192 ? 20.704 -3.278 -8.081 1.00 97.75 192 HIS A CA 1
ATOM 1551 C C . HIS A 1 192 ? 20.232 -4.537 -8.821 1.00 97.75 192 HIS A C 1
ATOM 1553 O O . HIS A 1 192 ? 21.036 -5.193 -9.491 1.00 97.75 192 HIS A O 1
ATOM 1559 N N . LEU A 1 193 ? 18.944 -4.885 -8.716 1.00 98.31 193 LEU A N 1
ATOM 1560 C CA . LEU A 1 193 ? 18.335 -5.959 -9.492 1.00 98.31 193 LEU A CA 1
ATOM 1561 C C . LEU A 1 193 ? 18.025 -5.543 -10.936 1.00 98.31 193 LEU A C 1
ATOM 1563 O O . LEU A 1 193 ? 17.821 -6.429 -11.759 1.00 98.31 193 LEU A O 1
ATOM 1567 N N . ALA A 1 194 ? 18.039 -4.247 -11.279 1.00 98.44 194 ALA A N 1
ATOM 1568 C CA . ALA A 1 194 ? 17.710 -3.729 -12.614 1.00 98.44 194 ALA A CA 1
ATOM 1569 C C . ALA A 1 194 ? 18.421 -4.472 -13.757 1.00 98.44 194 ALA A C 1
ATOM 1571 O O . ALA A 1 194 ? 17.807 -4.771 -14.781 1.00 98.44 194 ALA A O 1
ATOM 1572 N N . LYS A 1 195 ? 19.690 -4.846 -13.557 1.00 98.06 195 LYS A N 1
ATOM 1573 C CA . LYS A 1 195 ? 20.498 -5.602 -14.529 1.00 98.06 195 LYS A CA 1
ATOM 1574 C C . LYS A 1 195 ? 19.889 -6.945 -14.952 1.00 98.06 195 LYS A C 1
ATOM 1576 O O . LYS A 1 195 ? 20.200 -7.433 -16.030 1.00 98.06 195 LYS A O 1
ATOM 1581 N N . TYR A 1 196 ? 19.031 -7.544 -14.126 1.00 98.12 196 TYR A N 1
ATOM 1582 C CA . TYR A 1 196 ? 18.354 -8.803 -14.442 1.00 98.12 196 TYR A CA 1
ATOM 1583 C C . TYR A 1 196 ? 17.111 -8.609 -15.324 1.00 98.12 196 TYR A C 1
ATOM 1585 O O . TYR A 1 196 ? 16.636 -9.573 -15.908 1.00 98.12 196 TYR A O 1
ATOM 1593 N N . PHE A 1 197 ? 16.616 -7.375 -15.462 1.00 98.31 197 PHE A N 1
ATOM 1594 C CA . PHE A 1 197 ? 15.390 -7.037 -16.194 1.00 98.31 197 PHE A CA 1
ATOM 1595 C C . PHE A 1 197 ? 15.661 -6.322 -17.532 1.00 98.31 197 PHE A C 1
ATOM 1597 O O . PHE A 1 197 ? 14.739 -5.855 -18.192 1.00 98.31 197 PHE A O 1
ATOM 1604 N N . ILE A 1 198 ? 16.917 -6.233 -17.982 1.00 97.69 198 ILE A N 1
ATOM 1605 C CA . ILE A 1 198 ? 17.268 -5.525 -19.230 1.00 97.69 198 ILE A CA 1
ATOM 1606 C C . ILE A 1 198 ? 16.666 -6.165 -20.491 1.00 97.69 198 ILE A C 1
ATOM 1608 O O . ILE A 1 198 ? 16.550 -5.502 -21.511 1.00 97.69 198 ILE A O 1
ATOM 1612 N N . TYR A 1 199 ? 16.247 -7.430 -20.424 1.00 96.94 199 TYR A N 1
ATOM 1613 C CA . TYR A 1 199 ? 15.564 -8.131 -21.518 1.00 96.94 199 TYR A CA 1
ATOM 1614 C C . TYR A 1 199 ? 14.058 -8.288 -21.273 1.00 96.94 199 TYR A C 1
ATOM 1616 O O . TYR A 1 199 ? 13.412 -9.105 -21.927 1.00 96.94 199 TYR A O 1
ATOM 1624 N N . ASP A 1 200 ? 13.494 -7.539 -20.320 1.00 98.50 200 ASP A N 1
ATOM 1625 C CA . ASP A 1 200 ? 12.065 -7.597 -20.017 1.00 98.50 200 ASP A CA 1
ATOM 1626 C C . ASP A 1 200 ? 11.238 -7.323 -21.279 1.00 98.50 200 ASP A C 1
ATOM 1628 O O . ASP A 1 200 ? 11.568 -6.395 -22.025 1.00 98.50 200 ASP A O 1
ATOM 1632 N N . PRO A 1 201 ? 10.150 -8.069 -21.539 1.00 97.44 201 PRO A N 1
ATOM 1633 C CA . PRO A 1 201 ? 9.304 -7.817 -22.701 1.00 97.44 201 PRO A CA 1
ATOM 1634 C C . PRO A 1 201 ? 8.701 -6.405 -22.700 1.00 97.44 201 PRO A C 1
ATOM 1636 O O . PRO A 1 201 ? 8.434 -5.860 -23.771 1.00 97.44 201 PRO A O 1
ATOM 1639 N N . SER A 1 202 ? 8.517 -5.786 -21.529 1.00 98.06 202 SER A N 1
ATOM 1640 C CA . SER A 1 202 ? 7.984 -4.433 -21.409 1.00 98.06 202 SER A CA 1
ATOM 1641 C C . SER A 1 202 ? 9.059 -3.361 -21.636 1.00 98.06 202 SER A C 1
ATOM 1643 O O . SER A 1 202 ? 9.996 -3.241 -20.837 1.00 98.06 202 SER A O 1
ATOM 1645 N N . PRO A 1 203 ? 8.881 -2.469 -22.629 1.00 98.25 203 PRO A N 1
ATOM 1646 C CA . PRO A 1 203 ? 9.735 -1.295 -22.804 1.00 98.25 203 PRO A CA 1
ATOM 1647 C C . PRO A 1 203 ? 9.749 -0.383 -21.573 1.00 98.25 203 PRO A C 1
ATOM 1649 O O . PRO A 1 203 ? 10.729 0.317 -21.335 1.00 98.25 203 PRO A O 1
ATOM 1652 N N . LYS A 1 204 ? 8.676 -0.368 -20.768 1.00 98.31 204 LYS A N 1
ATOM 1653 C CA . LYS A 1 204 ? 8.621 0.432 -19.534 1.00 98.31 204 LYS A CA 1
ATOM 1654 C C . LYS A 1 204 ? 9.592 -0.092 -18.483 1.00 98.31 204 LYS A C 1
ATOM 1656 O O . LYS A 1 204 ? 10.252 0.711 -17.830 1.00 98.31 204 LYS A O 1
ATOM 1661 N N . ILE A 1 205 ? 9.702 -1.413 -18.351 1.00 98.62 205 ILE A N 1
ATOM 1662 C CA . ILE A 1 205 ? 10.656 -2.037 -17.434 1.00 98.62 205 ILE A CA 1
ATOM 1663 C C . ILE A 1 205 ? 12.086 -1.796 -17.916 1.00 98.62 205 ILE A C 1
ATOM 1665 O O . ILE A 1 205 ? 12.910 -1.335 -17.133 1.00 98.62 205 ILE A O 1
ATOM 1669 N N . ARG A 1 206 ? 12.368 -1.986 -19.211 1.00 98.62 206 ARG A N 1
ATOM 1670 C CA . ARG A 1 206 ? 13.707 -1.709 -19.762 1.00 98.62 206 ARG A CA 1
ATOM 1671 C C . ARG A 1 206 ? 14.111 -0.238 -19.595 1.00 98.62 206 ARG A C 1
ATOM 1673 O O . ARG A 1 206 ? 15.247 0.043 -19.220 1.00 98.62 206 ARG A O 1
ATOM 1680 N N . LYS A 1 207 ? 13.167 0.702 -19.754 1.00 98.56 207 LYS A N 1
ATOM 1681 C CA . LYS A 1 207 ? 13.373 2.126 -19.415 1.00 98.56 207 LYS A CA 1
ATOM 1682 C C . LYS A 1 207 ? 13.688 2.334 -17.935 1.00 98.56 207 LYS A C 1
ATOM 1684 O O . LYS A 1 207 ? 14.605 3.077 -17.599 1.00 98.56 207 LYS A O 1
ATOM 1689 N N . LEU A 1 208 ? 12.950 1.667 -17.046 1.00 98.38 208 LEU A N 1
ATOM 1690 C CA . LEU A 1 208 ? 13.211 1.726 -15.610 1.00 98.38 208 LEU A CA 1
ATOM 1691 C C . LEU A 1 208 ? 14.613 1.203 -15.265 1.00 98.38 208 LEU A C 1
ATOM 1693 O O . LEU A 1 208 ? 15.252 1.766 -14.379 1.00 98.38 208 LEU A O 1
ATOM 1697 N N . CYS A 1 209 ? 15.108 0.173 -15.961 1.00 98.38 209 CYS A N 1
ATOM 1698 C CA . CYS A 1 209 ? 16.425 -0.400 -15.699 1.00 98.38 209 CYS A CA 1
ATOM 1699 C C . CYS A 1 209 ? 17.541 0.644 -15.799 1.00 98.38 209 CYS A C 1
ATOM 1701 O O . CYS A 1 209 ? 18.242 0.858 -14.811 1.00 98.38 209 CYS A O 1
ATOM 1703 N N . PHE A 1 210 ? 17.687 1.329 -16.940 1.00 97.31 210 PHE A N 1
ATOM 1704 C CA . PHE A 1 210 ? 18.750 2.334 -17.080 1.00 97.31 210 PHE A CA 1
ATOM 1705 C C . PHE A 1 210 ? 18.485 3.606 -16.269 1.00 97.31 210 PHE A C 1
ATOM 1707 O O . PHE A 1 210 ? 19.426 4.281 -15.864 1.00 97.31 210 PHE A O 1
ATOM 1714 N N . HIS A 1 211 ? 17.217 3.906 -15.972 1.00 96.75 211 HIS A N 1
ATOM 1715 C CA . HIS A 1 211 ? 16.873 4.997 -15.065 1.00 96.75 211 HIS A CA 1
ATOM 1716 C C . HIS A 1 211 ? 17.352 4.725 -13.626 1.00 96.75 211 HIS A C 1
ATOM 1718 O O . HIS A 1 211 ? 17.680 5.651 -12.885 1.00 96.75 211 HIS A O 1
ATOM 1724 N N . LYS A 1 212 ? 17.382 3.453 -13.205 1.00 96.81 212 LYS A N 1
ATOM 1725 C CA . LYS A 1 212 ? 17.885 3.044 -11.885 1.00 96.81 212 LYS A CA 1
ATOM 1726 C C . LYS A 1 212 ? 19.386 2.791 -11.852 1.00 96.81 212 LYS A C 1
ATOM 1728 O O . LYS A 1 212 ? 19.995 3.022 -10.811 1.00 96.81 212 LYS A O 1
ATOM 1733 N N . ASP A 1 213 ? 19.966 2.333 -12.953 1.00 96.50 213 ASP A N 1
ATOM 1734 C CA . ASP A 1 213 ? 21.398 2.088 -13.083 1.00 96.50 213 ASP A CA 1
ATOM 1735 C C . ASP A 1 213 ? 21.880 2.552 -14.461 1.00 96.50 213 ASP A C 1
ATOM 1737 O O . ASP A 1 213 ? 21.711 1.868 -15.472 1.00 96.50 213 ASP A O 1
ATOM 1741 N N . THR A 1 214 ? 22.498 3.733 -14.496 1.00 96.06 214 THR A N 1
ATOM 1742 C CA . THR A 1 214 ? 22.944 4.375 -15.738 1.00 96.06 214 THR A CA 1
ATOM 1743 C C . THR A 1 214 ? 24.032 3.582 -16.460 1.00 96.06 214 THR A C 1
ATOM 1745 O O . THR A 1 214 ? 24.195 3.741 -17.668 1.00 96.06 214 THR A O 1
ATOM 1748 N N . ALA A 1 215 ? 24.731 2.661 -15.782 1.00 96.19 215 ALA A N 1
ATOM 1749 C CA . ALA A 1 215 ? 25.675 1.759 -16.439 1.00 96.19 215 ALA A CA 1
ATOM 1750 C C . ALA A 1 215 ? 24.981 0.810 -17.437 1.00 96.19 215 ALA A C 1
ATOM 1752 O O . ALA A 1 215 ? 25.630 0.284 -18.341 1.00 96.19 215 ALA A O 1
ATOM 1753 N N . LEU A 1 216 ? 23.662 0.613 -17.311 1.00 97.88 216 LEU A N 1
ATOM 1754 C CA . LEU A 1 216 ? 22.868 -0.221 -18.216 1.00 97.88 216 LEU A CA 1
ATOM 1755 C C . LEU A 1 216 ? 22.523 0.479 -19.538 1.00 97.88 216 LEU A C 1
ATOM 1757 O O . LEU A 1 216 ? 22.073 -0.196 -20.462 1.00 97.88 216 LEU A O 1
ATOM 1761 N N . VAL A 1 217 ? 22.772 1.789 -19.673 1.00 98.06 217 VAL A N 1
ATOM 1762 C CA . VAL A 1 217 ? 22.587 2.524 -20.940 1.00 98.06 217 VAL A CA 1
ATOM 1763 C C . VAL A 1 217 ? 23.372 1.870 -22.075 1.00 98.06 217 VAL A C 1
ATOM 1765 O O . VAL A 1 217 ? 22.826 1.645 -23.151 1.00 98.06 217 VAL A O 1
ATOM 1768 N N . GLU A 1 218 ? 24.625 1.485 -21.822 1.00 97.00 218 GLU A N 1
ATOM 1769 C CA . GLU A 1 218 ? 25.474 0.833 -22.827 1.00 97.00 218 GLU A CA 1
ATOM 1770 C C . GLU A 1 218 ? 24.921 -0.516 -23.303 1.00 97.00 218 GLU A C 1
ATOM 1772 O O . GLU A 1 218 ? 25.190 -0.921 -24.432 1.00 97.00 218 GLU A O 1
ATOM 1777 N N . LEU A 1 219 ? 24.134 -1.198 -22.466 1.00 97.69 219 LEU A N 1
ATOM 1778 C CA . LEU A 1 219 ? 23.504 -2.479 -22.794 1.00 97.69 219 LEU A CA 1
ATOM 1779 C C . LEU A 1 219 ? 22.166 -2.311 -23.528 1.00 97.69 219 LEU A C 1
ATOM 1781 O O . LEU A 1 219 ? 21.722 -3.244 -24.189 1.00 97.69 219 LEU A O 1
ATOM 1785 N N . LEU A 1 220 ? 21.525 -1.144 -23.408 1.00 97.75 220 LEU A N 1
ATOM 1786 C CA . LEU A 1 220 ? 20.191 -0.856 -23.949 1.00 97.75 220 LEU A CA 1
ATOM 1787 C C . LEU A 1 220 ? 20.202 0.158 -25.103 1.00 97.75 220 LEU A C 1
ATOM 1789 O O . LEU A 1 220 ? 19.155 0.477 -25.657 1.00 97.75 220 LEU A O 1
ATOM 1793 N N . LYS A 1 221 ? 21.365 0.676 -25.504 1.00 97.31 221 LYS A N 1
ATOM 1794 C CA . LYS A 1 221 ? 21.464 1.662 -26.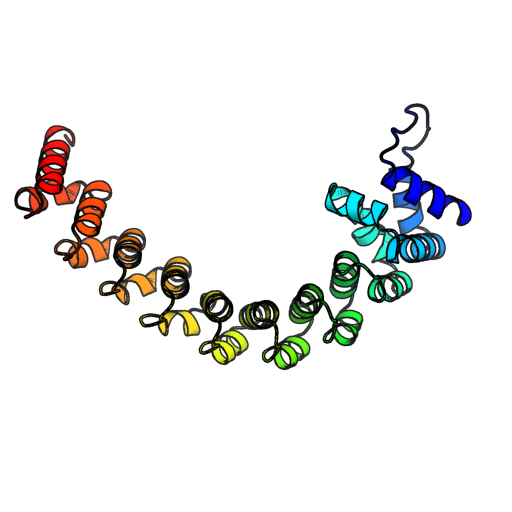593 1.00 97.31 221 LYS A CA 1
ATOM 1795 C C . LYS A 1 221 ? 21.014 1.142 -27.968 1.00 97.31 221 LYS A C 1
ATOM 1797 O O . LYS A 1 221 ? 20.579 1.926 -28.803 1.00 97.31 221 LYS A O 1
ATOM 1802 N N . ASP A 1 222 ? 21.074 -0.173 -28.168 1.00 97.38 222 ASP A N 1
ATOM 1803 C CA . ASP A 1 222 ? 20.614 -0.886 -29.368 1.00 97.38 222 ASP A CA 1
ATOM 1804 C C . ASP A 1 222 ? 19.226 -1.542 -29.159 1.00 97.38 222 ASP A C 1
ATOM 1806 O O . ASP A 1 222 ? 18.875 -2.490 -29.862 1.00 97.38 222 ASP A O 1
ATOM 1810 N N . ASP A 1 223 ? 18.437 -1.105 -28.163 1.00 98.50 223 ASP A N 1
ATOM 1811 C CA . ASP A 1 223 ? 17.135 -1.718 -27.847 1.00 98.50 223 ASP A CA 1
ATOM 1812 C C . ASP A 1 223 ? 16.217 -1.754 -29.072 1.00 98.50 223 ASP A C 1
ATOM 1814 O O . ASP A 1 223 ? 16.119 -0.771 -29.800 1.00 98.50 223 ASP A O 1
ATOM 1818 N N . ALA A 1 224 ? 15.508 -2.861 -29.292 1.00 97.12 224 ALA A N 1
ATOM 1819 C CA . ALA A 1 224 ? 14.613 -3.008 -30.440 1.00 97.12 224 ALA A CA 1
ATOM 1820 C C . ALA A 1 224 ? 13.454 -1.992 -30.438 1.00 97.12 224 ALA A C 1
ATOM 1822 O O . ALA A 1 224 ? 12.926 -1.653 -31.496 1.00 97.12 224 ALA A O 1
ATOM 1823 N N . ASP A 1 225 ? 13.054 -1.501 -29.265 1.00 98.12 225 ASP A N 1
ATOM 1824 C CA . ASP A 1 225 ? 11.996 -0.510 -29.117 1.00 98.12 225 ASP A CA 1
ATOM 1825 C C . ASP A 1 225 ? 12.570 0.913 -29.190 1.00 98.12 225 ASP A C 1
ATOM 1827 O O . ASP A 1 225 ? 13.350 1.353 -28.337 1.00 98.12 225 ASP A O 1
ATOM 1831 N N . SER A 1 226 ? 12.152 1.667 -30.209 1.00 97.81 226 SER A N 1
ATOM 1832 C CA . SER A 1 226 ? 12.641 3.028 -30.424 1.00 97.81 226 SER A CA 1
ATOM 1833 C C . SER A 1 226 ? 12.285 3.987 -29.291 1.00 97.81 226 SER A C 1
ATOM 1835 O O . SER A 1 226 ? 13.008 4.956 -29.083 1.00 97.81 226 SER A O 1
ATOM 1837 N N . ASP A 1 227 ? 11.222 3.747 -28.519 1.00 97.56 227 ASP A N 1
ATOM 1838 C CA . ASP A 1 227 ? 10.913 4.610 -27.379 1.00 97.56 227 ASP A CA 1
ATOM 1839 C C . ASP A 1 227 ? 11.911 4.405 -26.235 1.00 97.56 227 ASP A C 1
ATOM 1841 O O . ASP A 1 227 ? 12.135 5.330 -25.452 1.00 97.56 227 ASP A O 1
ATOM 1845 N N . VAL A 1 228 ? 12.495 3.208 -26.093 1.00 98.38 228 VAL A N 1
ATOM 1846 C CA . VAL A 1 228 ? 13.587 2.956 -25.135 1.00 98.38 228 VAL A CA 1
ATOM 1847 C C . VAL A 1 228 ? 14.817 3.747 -25.566 1.00 98.38 228 VAL A C 1
ATOM 1849 O O . VAL A 1 228 ? 15.311 4.564 -24.788 1.00 98.38 228 VAL A O 1
ATOM 1852 N N . ARG A 1 229 ? 15.245 3.592 -26.826 1.00 98.50 229 ARG A N 1
ATOM 1853 C CA . ARG A 1 229 ? 16.394 4.320 -27.394 1.00 98.50 229 ARG A CA 1
ATOM 1854 C C . ARG A 1 229 ? 16.210 5.840 -27.330 1.00 98.50 229 ARG A C 1
ATOM 1856 O O . ARG A 1 229 ? 17.099 6.567 -26.889 1.00 98.50 229 ARG A O 1
ATOM 1863 N N . MET A 1 230 ? 15.018 6.333 -27.673 1.00 97.62 230 MET A N 1
ATOM 1864 C CA . MET A 1 230 ? 14.670 7.752 -27.571 1.00 97.62 230 MET A CA 1
ATOM 1865 C C . MET A 1 230 ? 14.739 8.249 -26.123 1.00 97.62 230 MET A C 1
ATOM 1867 O O . MET A 1 230 ? 15.274 9.328 -25.870 1.00 97.62 230 MET A O 1
ATOM 1871 N N . LYS A 1 231 ? 14.232 7.473 -25.157 1.00 97.75 231 LYS A N 1
ATOM 1872 C CA . LYS A 1 231 ? 14.295 7.830 -23.733 1.00 97.75 231 LYS A CA 1
ATOM 1873 C C . LYS A 1 231 ? 15.736 7.874 -23.224 1.00 97.75 231 LYS A C 1
ATOM 1875 O O . LYS A 1 231 ? 16.061 8.813 -22.500 1.00 97.75 231 LYS A O 1
ATOM 1880 N N . ILE A 1 232 ? 16.591 6.942 -23.658 1.00 98.00 232 ILE A N 1
ATOM 1881 C CA . ILE A 1 232 ? 18.034 6.992 -23.390 1.00 98.00 232 ILE A CA 1
ATOM 1882 C C . ILE A 1 232 ? 18.602 8.312 -23.905 1.00 98.00 232 ILE A C 1
ATOM 1884 O O . ILE A 1 232 ? 19.172 9.050 -23.122 1.00 98.00 232 ILE A O 1
ATOM 1888 N N . LEU A 1 233 ? 18.404 8.663 -25.178 1.00 97.31 233 LEU A N 1
ATOM 1889 C CA . LEU A 1 233 ? 18.943 9.907 -25.744 1.00 97.31 233 LEU A CA 1
ATOM 1890 C C . LEU A 1 233 ? 18.445 11.175 -25.021 1.00 97.31 233 LEU A C 1
ATOM 1892 O O . LEU A 1 233 ? 19.162 12.173 -24.922 1.00 97.31 233 LEU A O 1
ATOM 1896 N N . VAL A 1 234 ? 17.207 11.157 -24.526 1.00 95.25 234 VAL A N 1
ATOM 1897 C CA . VAL A 1 234 ? 16.640 12.279 -23.768 1.00 95.25 234 VAL A CA 1
ATOM 1898 C C . VAL A 1 234 ? 17.294 12.424 -22.390 1.00 95.25 234 VAL A C 1
ATOM 1900 O O . VAL A 1 234 ? 17.594 13.555 -22.006 1.00 95.25 234 VAL A O 1
ATOM 1903 N N . GLU A 1 235 ? 17.507 11.323 -21.663 1.00 95.94 235 GLU A N 1
ATOM 1904 C CA . GLU A 1 235 ? 18.103 11.324 -20.312 1.00 95.94 235 GLU A CA 1
ATOM 1905 C C . GLU A 1 235 ? 19.639 11.341 -20.318 1.00 95.94 235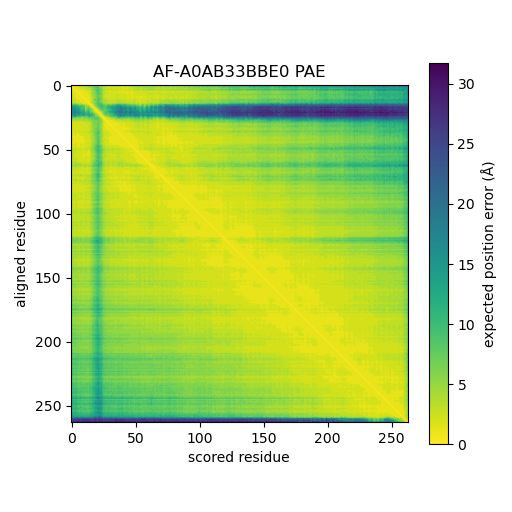 GLU A C 1
ATOM 1907 O O . GLU A 1 235 ? 20.244 11.846 -19.375 1.00 95.94 235 GLU A O 1
ATOM 1912 N N . HIS A 1 236 ? 20.248 10.879 -21.410 1.00 95.94 236 HIS A N 1
ATOM 1913 C CA . HIS A 1 236 ? 21.689 10.736 -21.624 1.00 95.94 236 HIS A CA 1
ATOM 1914 C C . HIS A 1 236 ? 22.122 11.428 -22.929 1.00 95.94 236 HIS A C 1
ATOM 1916 O O . HIS A 1 236 ? 22.448 10.758 -23.918 1.00 95.94 236 HIS A O 1
ATOM 1922 N N . PRO A 1 237 ? 22.105 12.777 -22.992 1.00 95.56 237 PRO A N 1
ATOM 1923 C CA . PRO A 1 237 ? 22.461 13.527 -24.197 1.00 95.56 237 PRO A CA 1
ATOM 1924 C C . PRO A 1 237 ? 23.874 13.255 -24.728 1.00 95.56 237 PRO A C 1
ATOM 1926 O O . PRO A 1 237 ? 24.127 13.469 -25.913 1.00 95.56 237 PRO A O 1
ATOM 1929 N N . GLU A 1 238 ? 24.792 12.763 -23.895 1.00 95.06 238 GLU A N 1
ATOM 1930 C CA . GLU A 1 238 ? 26.123 12.300 -24.296 1.00 95.06 238 GLU A CA 1
ATOM 1931 C C . GLU A 1 238 ? 26.075 11.186 -25.358 1.00 95.06 238 GLU A C 1
ATOM 1933 O O . GLU A 1 238 ? 26.994 11.067 -26.170 1.00 95.06 238 GLU A O 1
ATOM 1938 N N . MET A 1 239 ? 24.967 10.439 -25.437 1.00 96.69 239 MET A N 1
ATOM 1939 C CA . MET A 1 239 ? 24.728 9.410 -26.454 1.00 96.69 239 MET A CA 1
ATOM 1940 C C . MET A 1 239 ? 24.355 9.981 -27.830 1.00 96.69 239 MET A C 1
ATOM 1942 O O . MET A 1 239 ? 24.249 9.229 -28.800 1.00 96.69 239 MET A O 1
ATOM 1946 N N . ALA A 1 240 ? 24.170 11.298 -27.966 1.00 97.44 240 ALA A N 1
ATOM 1947 C CA . ALA A 1 240 ? 23.724 11.912 -29.216 1.00 97.44 240 ALA A CA 1
ATOM 1948 C C . ALA A 1 240 ? 24.630 11.583 -30.411 1.00 97.44 240 ALA A C 1
ATOM 1950 O O . ALA A 1 240 ? 24.132 11.294 -31.495 1.00 97.44 240 ALA A O 1
ATOM 1951 N N . GLN A 1 241 ? 25.954 11.548 -30.223 1.00 97.50 241 GLN A N 1
ATOM 1952 C CA . GLN A 1 241 ? 26.885 11.199 -31.301 1.00 97.50 241 GLN A CA 1
ATOM 1953 C C . GLN A 1 241 ? 26.664 9.773 -31.829 1.00 97.50 241 GLN A C 1
ATOM 1955 O O . GLN A 1 241 ? 26.797 9.538 -33.030 1.00 97.50 241 GLN A O 1
ATOM 1960 N N . TYR A 1 242 ? 26.328 8.837 -30.940 1.00 97.50 242 TYR A N 1
ATOM 1961 C CA . TYR A 1 242 ? 26.043 7.449 -31.291 1.00 97.50 242 TYR A CA 1
ATOM 1962 C C . TYR A 1 242 ? 24.723 7.336 -32.074 1.00 97.50 242 TYR A C 1
ATOM 1964 O O . TYR A 1 242 ? 24.675 6.694 -33.122 1.00 97.50 242 TYR A O 1
ATOM 1972 N N . TYR A 1 243 ? 23.686 8.057 -31.642 1.00 98.19 243 TYR A N 1
ATOM 1973 C CA . TYR A 1 243 ? 22.342 8.003 -32.229 1.00 98.19 243 TYR A CA 1
ATOM 1974 C C . TYR A 1 243 ? 22.143 8.789 -33.540 1.00 98.19 243 TYR A C 1
ATOM 1976 O O . TYR A 1 243 ? 21.053 8.765 -34.110 1.00 98.19 243 TYR A O 1
ATOM 1984 N N . LEU A 1 244 ? 23.174 9.447 -34.085 1.00 97.62 244 LEU A N 1
ATOM 1985 C CA . LEU A 1 244 ? 23.081 10.142 -35.383 1.00 97.62 244 LEU A CA 1
ATOM 1986 C C . LEU A 1 244 ? 22.699 9.223 -36.551 1.00 97.62 244 LEU A C 1
ATOM 1988 O O . LEU A 1 244 ? 22.136 9.694 -37.539 1.00 97.62 244 LEU A O 1
ATOM 1992 N N . ASN A 1 245 ? 23.006 7.932 -36.432 1.00 95.88 245 ASN A N 1
ATOM 1993 C CA . ASN A 1 245 ? 22.727 6.920 -37.447 1.00 95.88 245 ASN A CA 1
ATOM 1994 C C . ASN A 1 245 ? 21.625 5.936 -37.017 1.00 95.88 245 ASN A C 1
ATOM 1996 O O . ASN A 1 245 ? 21.520 4.871 -37.619 1.00 95.88 245 ASN A O 1
ATOM 2000 N N . ASP A 1 246 ? 20.824 6.262 -35.992 1.00 98.31 246 ASP A N 1
ATOM 2001 C CA . ASP A 1 246 ? 19.686 5.422 -35.591 1.00 98.31 246 ASP A CA 1
ATOM 2002 C C . ASP A 1 246 ? 18.732 5.219 -36.777 1.00 98.31 246 ASP A C 1
ATOM 2004 O O . ASP A 1 246 ? 18.530 6.127 -37.586 1.00 98.31 246 ASP A O 1
ATOM 2008 N N . GLU A 1 247 ? 18.123 4.044 -36.897 1.00 97.06 247 GLU A N 1
ATOM 2009 C CA . GLU A 1 247 ? 17.122 3.752 -37.931 1.00 97.06 247 GLU A CA 1
ATOM 2010 C C . GLU A 1 247 ? 15.891 4.678 -37.840 1.00 97.06 247 GLU A C 1
ATOM 2012 O O . GLU A 1 247 ? 15.308 5.047 -38.865 1.00 97.06 247 GLU A O 1
ATOM 2017 N N . ASN A 1 248 ? 15.539 5.132 -36.634 1.00 97.75 248 ASN A N 1
ATOM 2018 C CA . ASN A 1 248 ? 14.400 5.998 -36.372 1.00 97.75 248 ASN A CA 1
ATOM 2019 C C . ASN A 1 248 ? 14.760 7.476 -36.614 1.00 97.75 248 ASN A C 1
ATOM 2021 O O . ASN A 1 248 ? 15.637 8.051 -35.968 1.00 97.75 248 ASN A O 1
ATOM 2025 N N . GLU A 1 249 ? 14.041 8.121 -37.536 1.00 97.44 249 GLU A N 1
ATOM 2026 C CA . GLU A 1 249 ? 14.279 9.518 -37.918 1.00 97.44 249 GLU A CA 1
ATOM 2027 C C . GLU A 1 249 ? 14.116 10.511 -36.760 1.00 97.44 249 GLU A C 1
ATOM 2029 O O . GLU A 1 249 ? 14.906 11.450 -36.647 1.00 97.44 249 GLU A O 1
ATOM 2034 N N . CYS A 1 250 ? 13.145 10.297 -35.869 1.00 96.94 250 CYS A N 1
ATOM 2035 C CA . CYS A 1 250 ? 12.928 11.171 -34.719 1.00 96.94 250 CYS A CA 1
ATOM 2036 C C . CYS A 1 250 ? 14.135 11.155 -33.777 1.00 96.94 250 CYS A C 1
ATOM 2038 O O . CYS A 1 250 ? 14.567 12.214 -33.322 1.00 96.94 250 CYS A O 1
ATOM 2040 N N . ILE A 1 251 ? 14.724 9.980 -33.540 1.00 98.00 251 ILE A N 1
ATOM 2041 C CA . ILE A 1 251 ? 15.930 9.839 -32.715 1.00 98.00 251 ILE A CA 1
ATOM 2042 C C . ILE A 1 251 ? 17.104 10.586 -33.356 1.00 98.00 251 ILE A C 1
ATOM 2044 O O . ILE A 1 251 ? 17.769 11.369 -32.675 1.00 98.00 251 ILE A O 1
ATOM 2048 N N . ARG A 1 252 ? 17.311 10.433 -34.673 1.00 98.19 252 ARG A N 1
ATOM 2049 C CA . ARG A 1 252 ? 18.361 11.172 -35.399 1.00 98.19 252 ARG A CA 1
ATOM 2050 C C . ARG A 1 252 ? 18.187 12.689 -35.285 1.00 98.19 252 ARG A C 1
ATOM 2052 O O . ARG A 1 252 ? 19.162 13.405 -35.058 1.00 98.19 252 ARG A O 1
ATOM 2059 N N . ASN A 1 253 ? 16.955 13.186 -35.411 1.00 96.69 253 ASN A N 1
ATOM 2060 C CA . ASN A 1 253 ? 16.655 14.615 -35.294 1.00 96.69 253 ASN A CA 1
ATOM 2061 C C . ASN A 1 253 ? 16.944 15.141 -33.881 1.00 96.69 253 ASN A C 1
ATOM 2063 O O . ASN A 1 253 ? 17.634 16.153 -33.742 1.00 96.69 253 ASN A O 1
ATOM 2067 N N . ILE A 1 254 ? 16.514 14.420 -32.839 1.00 96.44 254 ILE A N 1
ATOM 2068 C CA . ILE A 1 254 ? 16.818 14.771 -31.443 1.00 96.44 254 ILE A CA 1
ATOM 2069 C C . ILE A 1 254 ? 18.336 14.766 -31.21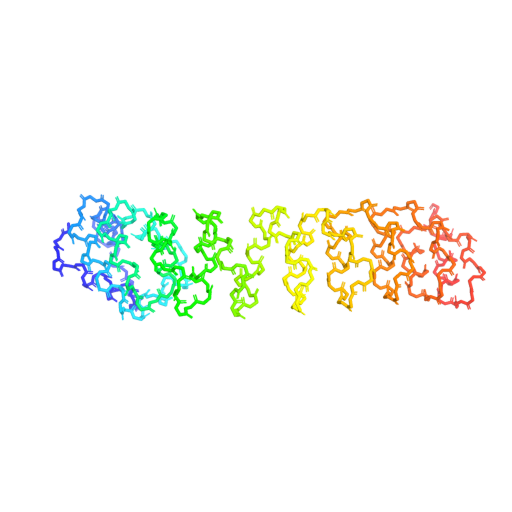1 1.00 96.44 254 ILE A C 1
ATOM 2071 O O . ILE A 1 254 ? 18.868 15.684 -30.590 1.00 96.44 254 ILE A O 1
ATOM 2075 N N . ALA A 1 255 ? 19.061 13.779 -31.739 1.00 97.50 255 ALA A N 1
ATOM 2076 C CA . ALA A 1 255 ? 20.511 13.683 -31.587 1.00 97.50 255 ALA A CA 1
ATOM 2077 C C . ALA A 1 255 ? 21.228 14.894 -32.210 1.00 97.50 255 ALA A C 1
ATOM 2079 O O . ALA A 1 255 ? 22.089 15.510 -31.576 1.00 97.50 255 ALA A O 1
ATOM 2080 N N . LEU A 1 256 ? 20.823 15.291 -33.421 1.00 97.06 256 LEU A N 1
ATOM 2081 C CA . LEU A 1 256 ? 21.326 16.497 -34.082 1.00 97.06 256 LEU A CA 1
ATOM 2082 C C . LEU A 1 256 ? 21.058 17.762 -33.258 1.00 97.06 256 LEU A C 1
ATOM 2084 O O . LEU A 1 256 ? 21.929 18.626 -33.170 1.00 97.06 256 LEU A O 1
ATOM 2088 N N . GLU A 1 257 ? 19.876 17.889 -32.655 1.00 95.62 257 GLU A N 1
ATOM 2089 C CA . GLU A 1 257 ? 19.545 19.016 -31.778 1.00 95.62 257 GLU A CA 1
ATOM 2090 C C . GLU A 1 257 ? 20.417 19.037 -30.519 1.00 95.62 257 GLU A C 1
ATOM 2092 O O . GLU A 1 257 ? 21.009 20.072 -30.205 1.00 95.62 257 GLU A O 1
ATOM 2097 N N . LYS A 1 258 ? 20.577 17.898 -29.832 1.00 94.69 258 LYS A N 1
ATOM 2098 C CA . LYS A 1 258 ? 21.428 17.797 -28.634 1.00 94.69 258 LYS A CA 1
ATOM 2099 C C . LYS A 1 258 ? 22.881 18.187 -28.924 1.00 94.69 258 LYS A C 1
ATOM 2101 O O . LYS A 1 258 ? 23.479 18.892 -28.118 1.00 94.69 25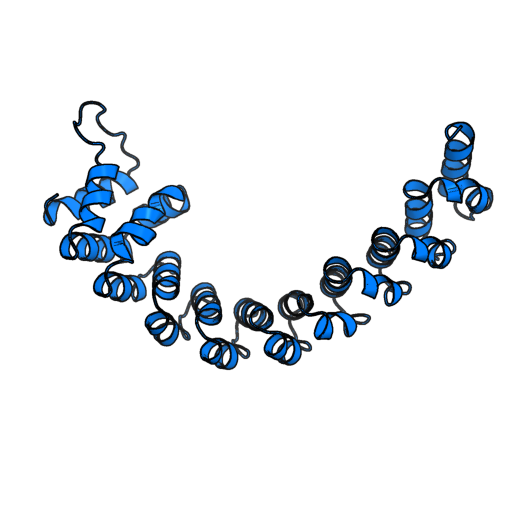8 LYS A O 1
ATOM 2106 N N . LEU A 1 259 ? 23.431 17.827 -30.087 1.00 93.75 259 LEU A N 1
ATOM 2107 C CA . LEU A 1 259 ? 24.791 18.226 -30.484 1.00 93.75 259 LEU A CA 1
ATOM 2108 C C . LEU A 1 259 ? 24.915 19.710 -30.868 1.00 93.75 259 LEU A C 1
ATOM 2110 O O . LEU A 1 259 ? 25.985 20.298 -30.703 1.00 93.75 259 LEU A O 1
ATOM 2114 N N . LYS A 1 260 ? 23.846 20.323 -31.395 1.00 89.38 260 LYS A N 1
ATOM 2115 C CA . LYS A 1 260 ? 23.824 21.752 -31.754 1.00 89.38 260 LYS A CA 1
ATOM 2116 C C . LYS A 1 260 ? 23.736 22.660 -30.529 1.00 89.38 260 LYS A C 1
ATOM 2118 O O . LYS A 1 260 ? 24.368 23.712 -30.530 1.00 89.38 260 LYS A O 1
ATOM 2123 N N . TYR A 1 261 ? 22.958 22.263 -29.521 1.00 77.69 261 TYR A N 1
ATOM 2124 C CA . TYR A 1 261 ? 22.634 23.096 -28.356 1.00 77.69 261 TYR A CA 1
ATOM 2125 C C . TYR A 1 261 ? 23.290 22.638 -27.042 1.00 77.69 261 TYR A C 1
ATOM 2127 O O . TYR A 1 261 ? 23.139 23.311 -26.031 1.00 77.69 261 TYR A O 1
ATOM 2135 N N . GLY A 1 262 ? 24.012 21.513 -27.034 1.00 61.41 262 GLY A N 1
ATOM 2136 C CA . GLY A 1 262 ? 24.749 20.990 -25.875 1.00 61.41 262 GLY A CA 1
ATOM 2137 C C . GLY A 1 262 ? 26.194 21.492 -25.742 1.00 61.41 262 GLY A C 1
ATOM 2138 O O . GLY A 1 262 ? 27.006 20.803 -25.128 1.00 61.41 262 GLY A O 1
ATOM 2139 N N . LYS A 1 263 ? 26.530 22.638 -26.350 1.00 49.69 263 LYS A N 1
ATOM 2140 C CA . LYS A 1 263 ? 27.815 23.339 -26.187 1.00 49.69 263 LYS A CA 1
ATOM 2141 C C . LYS A 1 263 ? 27.662 24.573 -25.314 1.00 49.69 263 LYS A C 1
ATOM 2143 O O . LYS A 1 263 ? 26.640 25.270 -25.490 1.00 49.69 263 LYS A O 1
#

InterPro domains:
  IPR011989 Armadillo-like helical [G3DSA:1.25.10.10] (24-261)
  IPR016024 Armadillo-type fold [SSF48371] (83-233)

Nearest PDB structures (foldseek):
  7ldg-assembly1_A-2  TM=1.410E-01  e=1.841E-01  Homo sapiens
  7rdr-assembly1_A  TM=1.467E-01  e=2.043E+00  unidentified
  7bdx-assembly1_B  TM=1.361E-01  e=2.133E+00  Homo sapiens
  3ljb-assembly1_A  TM=1.162E-01  e=3.422E+00  Homo sapiens

Mean predicted aligned error: 5.2 Å

pLDDT: mean 94.55, std 8.4, range [49.69, 98.81]

Secondary structure (DSSP, 8-state):
--TTTHHHHHHHHHTTPPP-TT-SS-HHHHHHHHHHH-HHHHHHHHHHHTT-HHHHHHHHH-GGGGHIIIIIITTSHHHHHHHTT-SSHHHHHHHHHH-HHHHHHHTT-SSHHHHHHHHHH-HHHHHHHTT-SSHHHHHHHHHH-HHHHHHTTT-SSHHHHHHHTTSHHHHTT-TT-S-HHHHHHHHHH-GGGGGGSTT-S-HHHHHHHHHH-GGGHHHHTT-SSHHHHHHHHHH-GGGHHHHTT-SSHHHHHHHHHHHHH--

Organism: Acinetobacter pittii (NCBI:txid48296)

Foldseek 3Di:
DDLVCLVVVLVCLLVVDDDDPPDPDDVLVVLLVCLQPDQSSLLSNLLCQLAPVSSVVSCVVPVVSCCCCQRRNLVDPSSLVSLCNRPDLVSVLSSLVSDLVSLVVCCVPPDLVSVLSSLQSDVVSLVVCCVPPDLSSVLSSLQNDLVSLVVCCPPPDPSSVLSSLLDLVSLLVCLPPPDPSSVLSVCVNPVVSLVSNCVPPDLVSVLSSCVSPVVCLVVCCPPPDVVSVQSSCVVPVVCLVVQCPPPDPVSVVSSVVSVVPVD